Protein AF-A0A401G395-F1 (afdb_monomer_lite)

Radius of gyration: 25.1 Å; chains: 1; bounding box: 81×44×59 Å

Foldseek 3Di:
DDPVVVVVVVVVVVVVVVVCCVVVVCVVCCVVVCVVQQEQPLQVLLVVLVVCCVVVVDDPVRSVVSVVVSVVVSVVSVVVCVVCVVVVVVVVVVVLVVVLVVDDPVVNVVSVVVVVVVVLRRLDHPQPRQQHPPVDLVVVLVVLCVPLVADPVLSVQLSVLSVVLVVVLNVLNVVQSVDVNRDPVVSVVVNVVSVVVSLVSSPVRHPPVSSVVVVVVVVSSDD

Sequence (223 aa):
MSKAKIIAGILLIFCTGIFIGAVGGHIYFRHQFRQFMKGPHELLFPKFTKKLERELDLTPEQRKKVSRIADQLREELFAFKQKHGPDLEKIVERHLSLIKAELTPEQQKKMDEIQKNIRKKWLKPPKRFGPHRDFSPERITRRLKRRLKLTDEQFEAIRHPLKKLFERQHDLFEKHWEQEPPDHRAFRTERRRLEAETDAQLEHILTAEQMEQFREMRKRWRP

Organism: NCBI:txid45657

Structure (mmCIF, N/CA/C/O backbone):
data_AF-A0A401G395-F1
#
_entry.id   AF-A0A401G395-F1
#
loop_
_atom_site.group_PDB
_atom_site.id
_atom_site.type_symbol
_atom_site.label_atom_id
_atom_site.label_alt_id
_atom_site.label_comp_id
_atom_site.label_asym_id
_atom_site.label_entity_id
_atom_site.label_seq_id
_atom_site.pdbx_PDB_ins_code
_atom_site.Cartn_x
_atom_site.Cartn_y
_atom_site.Cartn_z
_atom_site.occupancy
_atom_site.B_iso_or_equiv
_atom_site.auth_seq_id
_atom_site.auth_comp_id
_atom_site.auth_asym_id
_atom_site.auth_atom_id
_atom_site.pdbx_PDB_model_num
ATOM 1 N N . MET A 1 1 ? -54.427 -31.066 23.904 1.00 62.81 1 MET A N 1
ATOM 2 C CA . MET A 1 1 ? -53.546 -29.913 24.219 1.00 62.81 1 MET A CA 1
ATOM 3 C C . MET A 1 1 ? -54.318 -28.621 23.992 1.00 62.81 1 MET A C 1
ATOM 5 O O . MET A 1 1 ? -55.068 -28.558 23.029 1.00 62.81 1 MET A O 1
ATOM 9 N N . SER A 1 2 ? -54.198 -27.619 24.868 1.00 75.75 2 SER A N 1
ATOM 10 C CA . SER A 1 2 ? -54.932 -26.357 24.700 1.00 75.75 2 SER A CA 1
ATOM 11 C C . SER A 1 2 ? -54.339 -25.527 23.557 1.00 75.75 2 SER A C 1
ATOM 13 O O . SER A 1 2 ? -53.120 -25.471 23.395 1.00 75.75 2 SER A O 1
ATOM 15 N N . LYS A 1 3 ? -55.199 -24.855 22.780 1.00 74.31 3 LYS A N 1
ATOM 16 C CA . LYS A 1 3 ? -54.803 -23.979 21.658 1.00 74.31 3 LYS A CA 1
ATOM 17 C C . LYS A 1 3 ? -53.748 -22.941 22.079 1.00 74.31 3 LYS A C 1
ATOM 19 O O . LYS A 1 3 ? -52.827 -22.660 21.322 1.00 74.31 3 LYS A O 1
ATOM 24 N N . ALA A 1 4 ? -53.810 -22.475 23.328 1.00 80.69 4 ALA A N 1
ATOM 25 C CA . ALA A 1 4 ? -52.827 -21.573 23.929 1.00 80.69 4 ALA A CA 1
ATOM 26 C C . ALA A 1 4 ? -51.399 -22.153 23.988 1.00 80.69 4 ALA A C 1
ATOM 28 O O . ALA A 1 4 ? -50.440 -21.435 23.731 1.00 80.69 4 ALA A O 1
ATOM 29 N N . LYS A 1 5 ? -51.241 -23.455 24.265 1.00 73.38 5 LYS A N 1
ATOM 30 C CA . LYS A 1 5 ? -49.920 -24.112 24.302 1.00 73.38 5 LYS A CA 1
ATOM 31 C C . LYS A 1 5 ? -49.307 -24.243 22.904 1.00 73.38 5 LYS A C 1
ATOM 33 O O . LYS A 1 5 ? -48.097 -24.120 22.757 1.00 73.38 5 LYS A O 1
ATOM 38 N N . ILE A 1 6 ? -50.144 -24.439 21.883 1.00 83.81 6 ILE A N 1
ATOM 39 C CA . ILE A 1 6 ? -49.708 -24.510 20.481 1.00 83.81 6 ILE A CA 1
ATOM 40 C C . ILE A 1 6 ? -49.272 -23.121 19.992 1.00 83.81 6 ILE A C 1
ATOM 42 O O . ILE A 1 6 ? -48.192 -22.984 19.427 1.00 83.81 6 ILE A O 1
ATOM 46 N N . ILE A 1 7 ? -50.061 -22.080 20.283 1.00 85.81 7 ILE A N 1
ATOM 47 C CA . ILE A 1 7 ? -49.729 -20.688 19.932 1.00 85.81 7 ILE A CA 1
ATOM 48 C C . ILE A 1 7 ? -48.433 -20.241 20.624 1.00 85.81 7 ILE A C 1
ATOM 50 O O . ILE A 1 7 ? -47.567 -19.651 19.979 1.00 85.81 7 ILE A O 1
ATOM 54 N N . ALA A 1 8 ? -48.257 -20.579 21.906 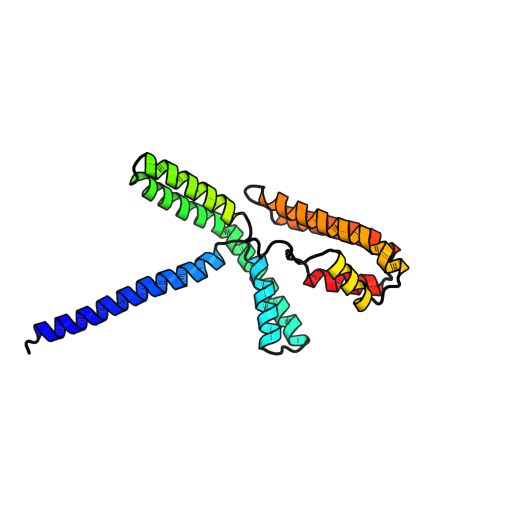1.00 82.88 8 ALA A N 1
ATOM 55 C CA . ALA A 1 8 ? -47.031 -20.278 22.642 1.00 82.88 8 ALA A CA 1
ATOM 56 C C . ALA A 1 8 ? -45.796 -20.969 22.033 1.00 82.88 8 ALA A C 1
ATOM 58 O O . ALA A 1 8 ? -44.746 -20.342 21.912 1.00 82.88 8 ALA A O 1
ATOM 59 N N . GLY A 1 9 ? -45.925 -22.227 21.595 1.00 79.12 9 GLY A N 1
ATOM 60 C CA . GLY A 1 9 ? -44.841 -22.950 20.922 1.00 79.12 9 GLY A CA 1
ATOM 61 C C . GLY A 1 9 ? -44.448 -22.334 19.575 1.00 79.12 9 GLY A C 1
ATOM 62 O O . GLY A 1 9 ? -43.262 -22.198 19.284 1.00 79.12 9 GLY A O 1
ATOM 63 N N . ILE A 1 10 ? -45.428 -21.898 18.779 1.00 81.12 10 ILE A N 1
ATOM 64 C CA . ILE A 1 10 ? -45.182 -21.249 17.480 1.00 81.12 10 ILE A CA 1
ATOM 65 C C . ILE A 1 10 ? -44.493 -19.891 17.668 1.00 81.12 10 ILE A C 1
ATOM 67 O O . ILE A 1 10 ? -43.504 -19.604 16.993 1.00 81.12 10 ILE A O 1
ATOM 71 N N . LEU A 1 11 ? -44.965 -19.076 18.618 1.00 78.25 11 LEU A N 1
ATOM 72 C CA . LEU A 1 11 ? -44.339 -17.789 18.942 1.00 78.25 11 LEU A CA 1
ATOM 73 C C . LEU A 1 11 ? -42.900 -17.962 19.436 1.00 78.25 11 LEU A C 1
ATOM 75 O O . LEU A 1 11 ? -42.026 -17.186 19.054 1.00 78.25 11 LEU A O 1
ATOM 79 N N . LEU A 1 12 ? -42.630 -19.003 20.228 1.00 81.81 12 LEU A N 1
ATOM 80 C CA . LEU A 1 12 ? -41.285 -19.307 20.710 1.00 81.81 12 LEU A CA 1
ATOM 81 C C . LEU A 1 12 ? -40.316 -19.589 19.549 1.00 81.81 12 LEU A C 1
ATOM 83 O O . LEU A 1 12 ? -39.222 -19.024 19.505 1.00 81.81 12 LEU A O 1
ATOM 87 N N . ILE A 1 13 ? -40.725 -20.413 18.578 1.00 79.69 13 ILE A N 1
ATOM 88 C CA . ILE A 1 13 ? -39.916 -20.732 17.389 1.00 79.69 13 ILE A CA 1
ATOM 89 C C . ILE A 1 13 ? -39.661 -19.470 16.551 1.00 79.69 13 ILE A C 1
ATOM 91 O O . ILE A 1 13 ? -38.532 -19.238 16.116 1.00 79.69 13 ILE A O 1
ATOM 95 N N . PHE A 1 14 ? -40.674 -18.617 16.381 1.00 75.62 14 PHE A N 1
ATOM 96 C CA . PHE A 1 14 ? -40.556 -17.378 15.611 1.00 75.62 14 PHE A CA 1
ATOM 97 C C . PHE A 1 14 ? -39.595 -16.374 16.270 1.00 75.62 14 PHE A C 1
ATOM 99 O O . PHE A 1 14 ? -38.690 -15.857 15.614 1.00 75.62 14 PHE A O 1
ATOM 106 N N . CYS A 1 15 ? -39.711 -16.167 17.586 1.00 71.62 15 CYS A N 1
ATOM 107 C CA . CYS A 1 15 ? -38.792 -15.320 18.351 1.00 71.62 15 CYS A CA 1
ATOM 108 C C . CYS A 1 15 ? -37.353 -15.850 18.311 1.00 71.62 15 CYS A C 1
ATOM 110 O O . CYS A 1 15 ? -36.412 -15.068 18.179 1.00 71.62 15 CYS A O 1
ATOM 112 N N . THR A 1 16 ? -37.173 -17.172 18.358 1.00 70.12 16 THR A N 1
ATOM 113 C CA . THR A 1 16 ? -35.847 -17.801 18.273 1.00 70.12 16 THR A CA 1
ATOM 114 C C . THR A 1 16 ? -35.234 -17.607 16.883 1.00 70.12 16 THR A C 1
ATOM 116 O O . THR A 1 16 ? -34.056 -17.272 16.769 1.00 70.12 16 THR A O 1
ATOM 119 N N . GLY A 1 17 ? -36.038 -17.723 15.822 1.00 50.69 17 GLY A N 1
ATOM 120 C CA . GLY A 1 17 ? -35.618 -17.433 14.449 1.00 50.69 17 GLY A CA 1
ATOM 121 C C . GLY A 1 17 ? -35.229 -15.967 14.233 1.00 50.69 17 GLY A C 1
ATOM 122 O O . GLY A 1 17 ? -34.194 -15.697 13.627 1.00 50.69 17 GLY A O 1
ATOM 123 N N . ILE A 1 18 ? -35.990 -15.016 14.790 1.00 69.25 18 ILE A N 1
ATOM 124 C CA . ILE A 1 18 ? -35.645 -13.583 14.767 1.00 69.25 18 ILE A CA 1
ATOM 125 C C . ILE A 1 18 ? -34.352 -13.325 15.541 1.00 69.25 18 ILE A C 1
ATOM 127 O O . ILE A 1 18 ? -33.510 -12.564 15.077 1.00 69.25 18 ILE A O 1
ATOM 131 N N . PHE A 1 19 ? -34.157 -13.971 16.692 1.00 62.25 19 PHE A N 1
ATOM 132 C CA . PHE A 1 19 ? -32.959 -13.788 17.510 1.00 62.25 19 PHE A CA 1
ATOM 133 C C . PHE A 1 19 ? -31.706 -14.332 16.809 1.00 62.25 19 PHE A C 1
ATOM 135 O O . PHE A 1 19 ? -30.692 -13.642 16.723 1.00 62.25 19 PHE A O 1
ATOM 142 N N . ILE A 1 20 ? -31.791 -15.529 16.220 1.00 63.22 20 ILE A N 1
ATOM 143 C CA . ILE A 1 20 ? -30.711 -16.124 15.420 1.00 63.22 20 ILE A CA 1
ATOM 144 C C . ILE A 1 20 ? -30.461 -15.298 14.150 1.00 63.22 20 ILE A C 1
ATOM 146 O O . ILE A 1 20 ? -29.307 -15.056 13.799 1.00 63.22 20 ILE A O 1
ATOM 150 N N . GLY A 1 21 ? -31.513 -14.805 13.492 1.00 46.12 21 GLY A N 1
ATOM 151 C CA . GLY A 1 21 ? -31.415 -13.930 12.324 1.00 46.12 21 GLY A CA 1
ATOM 152 C C . GLY A 1 21 ? -30.801 -12.563 12.642 1.00 46.12 21 GLY A C 1
ATOM 153 O O . GLY A 1 21 ? -29.960 -12.080 11.889 1.00 46.12 21 GLY A O 1
ATOM 154 N N . ALA A 1 22 ? -31.141 -11.962 13.783 1.00 56.47 22 ALA A N 1
ATOM 155 C CA . ALA A 1 22 ? -30.598 -10.683 14.234 1.00 56.47 22 ALA A CA 1
ATOM 156 C C . ALA A 1 22 ? -29.142 -10.814 14.695 1.00 56.47 22 ALA A C 1
ATOM 158 O O . ALA A 1 22 ? -28.314 -9.985 14.329 1.00 56.47 22 ALA A O 1
ATOM 159 N N . VAL A 1 23 ? -28.794 -11.868 15.440 1.00 55.53 23 VAL A N 1
ATOM 160 C CA . VAL A 1 23 ? -27.416 -12.121 15.894 1.00 55.53 23 VAL A CA 1
ATOM 161 C C . VAL A 1 23 ? -26.530 -12.567 14.729 1.00 55.53 23 VAL A C 1
ATOM 163 O O . VAL A 1 23 ? -25.441 -12.024 14.540 1.00 55.53 23 VAL A O 1
ATOM 166 N N . GLY A 1 24 ? -27.004 -13.501 13.902 1.00 42.31 24 GLY A N 1
ATOM 167 C CA . GLY A 1 24 ? -26.311 -13.963 12.699 1.00 42.31 24 GLY A CA 1
ATOM 168 C C . GLY A 1 24 ? -26.149 -12.847 11.670 1.00 42.31 24 GLY A C 1
ATOM 169 O O . GLY A 1 24 ? -25.047 -12.626 11.167 1.00 42.31 24 GLY A O 1
ATOM 170 N N . GLY A 1 25 ? -27.210 -12.068 11.443 1.00 45.25 25 GLY A N 1
ATOM 171 C CA . GLY A 1 25 ? -27.197 -10.858 10.630 1.00 45.25 25 GLY A CA 1
ATOM 172 C C . GLY A 1 25 ? -26.235 -9.813 11.183 1.00 45.25 25 GLY A C 1
ATOM 173 O O . GLY A 1 25 ? -25.407 -9.315 10.433 1.00 45.25 25 GLY A O 1
ATOM 174 N N . HIS A 1 26 ? -26.241 -9.544 12.492 1.00 45.09 26 HIS A N 1
ATOM 175 C CA . HIS A 1 26 ? -25.313 -8.609 13.131 1.00 45.09 26 HIS A CA 1
ATOM 176 C C . HIS A 1 26 ? -23.856 -9.067 13.010 1.00 45.09 26 HIS A C 1
ATOM 178 O O . HIS A 1 26 ? -22.988 -8.238 12.765 1.00 45.09 26 HIS A O 1
ATOM 184 N N . ILE A 1 27 ? -23.556 -10.364 13.125 1.00 53.59 27 ILE A N 1
ATOM 185 C CA . ILE A 1 27 ? -22.196 -10.901 12.953 1.00 53.59 27 ILE A CA 1
ATOM 186 C C . ILE A 1 27 ? -21.761 -10.840 11.483 1.00 53.59 27 ILE A C 1
ATOM 188 O O . ILE A 1 27 ? -20.643 -10.398 11.203 1.00 53.59 27 ILE A O 1
ATOM 192 N N . TYR A 1 28 ? -22.638 -11.215 10.548 1.00 47.59 28 TYR A N 1
ATOM 193 C CA . TYR A 1 28 ? -22.380 -11.180 9.108 1.00 47.59 28 TYR A CA 1
ATOM 194 C C . TYR A 1 28 ? -22.201 -9.744 8.602 1.00 47.59 28 TYR A C 1
ATOM 196 O O . TYR A 1 28 ? -21.173 -9.424 8.001 1.00 47.59 28 TYR A O 1
ATOM 204 N N . PHE A 1 29 ? -23.119 -8.836 8.953 1.00 45.97 29 PHE A N 1
ATOM 205 C CA . PHE A 1 29 ? -22.986 -7.409 8.667 1.00 45.97 29 PHE A CA 1
ATOM 206 C C . PHE A 1 29 ? -21.763 -6.829 9.358 1.00 45.97 29 PHE A C 1
ATOM 208 O O . PHE A 1 29 ? -20.997 -6.130 8.721 1.00 45.97 29 PHE A O 1
ATOM 215 N N . ARG A 1 30 ? -21.484 -7.146 10.624 1.00 47.75 30 ARG A N 1
ATOM 216 C CA . ARG A 1 30 ? -20.273 -6.658 11.299 1.00 47.75 30 ARG A CA 1
ATOM 217 C C . ARG A 1 30 ? -19.009 -7.180 10.632 1.00 47.75 30 ARG A C 1
ATOM 219 O O . ARG A 1 30 ? -18.012 -6.473 10.673 1.00 47.75 30 ARG A O 1
ATOM 226 N N . HIS A 1 31 ? -19.008 -8.356 10.009 1.00 41.88 31 HIS A N 1
ATOM 227 C CA . HIS A 1 31 ? -17.856 -8.856 9.259 1.00 41.88 31 HIS A CA 1
ATOM 228 C C . HIS A 1 31 ? -17.707 -8.151 7.901 1.00 41.88 31 HIS A C 1
ATOM 230 O O . HIS A 1 31 ? -16.625 -7.642 7.604 1.00 41.88 31 HIS A O 1
ATOM 236 N N . GLN A 1 32 ? -18.793 -8.037 7.133 1.00 42.69 32 GLN A N 1
ATOM 237 C CA . GLN A 1 32 ? -18.833 -7.386 5.818 1.00 42.69 32 GLN A CA 1
ATOM 238 C C . GLN A 1 32 ? -18.581 -5.873 5.928 1.00 42.69 32 GLN A C 1
ATOM 240 O O . GLN A 1 32 ? -17.717 -5.315 5.258 1.00 42.69 32 GLN A O 1
ATOM 245 N N . PHE A 1 33 ? -19.266 -5.222 6.863 1.00 42.69 33 PHE A N 1
ATOM 246 C CA . PHE A 1 33 ? -19.151 -3.805 7.180 1.00 42.69 33 PHE A CA 1
ATOM 247 C C . PHE A 1 33 ? -17.801 -3.494 7.817 1.00 42.69 33 PHE A C 1
ATOM 249 O O . PHE A 1 33 ? -17.184 -2.515 7.436 1.00 42.69 33 PHE A O 1
ATOM 256 N N . ARG A 1 34 ? -17.240 -4.346 8.694 1.00 45.09 34 ARG A N 1
ATOM 257 C CA . ARG A 1 34 ? -15.841 -4.158 9.132 1.00 45.09 34 ARG A CA 1
ATOM 258 C C . ARG A 1 34 ? -14.868 -4.256 7.967 1.00 45.09 34 ARG A C 1
ATOM 260 O O . ARG A 1 34 ? -13.868 -3.567 8.022 1.00 45.09 34 ARG A O 1
ATOM 267 N N . GLN A 1 35 ? -15.091 -5.088 6.955 1.00 44.88 35 GLN A N 1
ATOM 268 C CA . GLN A 1 35 ? -14.200 -5.121 5.788 1.00 44.88 35 GLN A CA 1
ATOM 269 C C . GLN A 1 35 ? -14.380 -3.894 4.885 1.00 44.88 35 GLN A C 1
ATOM 271 O O . GLN A 1 35 ? -13.385 -3.351 4.419 1.00 44.88 35 GLN A O 1
ATOM 276 N N . PHE A 1 36 ? -15.613 -3.410 4.732 1.00 43.34 36 PHE A N 1
ATOM 277 C CA . PHE A 1 36 ? -15.938 -2.168 4.024 1.00 43.34 36 PHE A CA 1
ATOM 278 C C . PHE A 1 36 ? -15.376 -0.917 4.727 1.00 43.34 36 PHE A C 1
ATOM 280 O O . PHE A 1 36 ? -14.958 0.038 4.082 1.00 43.34 36 PHE A O 1
ATOM 287 N N . MET A 1 37 ? -15.319 -0.951 6.059 1.00 45.81 37 MET A N 1
ATOM 288 C CA . MET A 1 37 ? -14.940 0.169 6.920 1.00 45.81 37 MET A CA 1
ATOM 289 C C . MET A 1 37 ? -13.459 0.174 7.356 1.00 45.81 37 MET A C 1
ATOM 291 O O . MET A 1 37 ? -12.934 1.214 7.729 1.00 45.81 37 MET A O 1
ATOM 295 N N . LYS A 1 38 ? -12.740 -0.960 7.342 1.00 45.50 38 LYS A N 1
ATOM 296 C CA . LYS A 1 38 ? -11.385 -1.080 7.942 1.00 45.50 38 LYS A CA 1
ATOM 297 C C . LYS A 1 38 ? -10.211 -0.590 7.088 1.00 45.50 38 LYS A C 1
ATOM 299 O O . LYS A 1 38 ? -9.079 -0.963 7.379 1.00 45.50 38 LYS A O 1
ATOM 304 N N . GLY A 1 39 ? -10.413 0.211 6.054 1.00 48.75 39 GLY A N 1
ATOM 305 C CA . GLY A 1 39 ? -9.289 0.779 5.310 1.00 48.75 39 GLY A CA 1
ATOM 306 C C . GLY A 1 39 ? -9.593 0.985 3.838 1.00 48.75 39 GLY A C 1
ATOM 307 O O . GLY A 1 39 ? -10.713 0.739 3.397 1.00 48.75 39 GLY A O 1
ATOM 308 N N . PRO A 1 40 ? -8.615 1.483 3.068 1.00 51.44 40 PRO A N 1
ATOM 309 C CA . PRO A 1 40 ? -8.848 1.955 1.716 1.00 51.44 40 PRO A CA 1
ATOM 310 C C . PRO A 1 40 ? -9.278 0.765 0.855 1.00 51.44 40 PRO A C 1
ATOM 312 O O . PRO A 1 40 ? -8.515 -0.162 0.587 1.00 51.44 40 PRO A O 1
ATOM 315 N N . HIS A 1 41 ? -10.539 0.808 0.442 1.00 52.41 41 HIS A N 1
ATOM 316 C CA . HIS A 1 41 ? -11.167 -0.095 -0.515 1.00 52.41 41 HIS A CA 1
ATOM 317 C C . HIS A 1 41 ? -10.288 -0.304 -1.763 1.00 52.41 41 HIS A C 1
ATOM 319 O O . HIS A 1 41 ? -10.283 -1.396 -2.325 1.00 52.41 41 HIS A O 1
ATOM 325 N N . GLU A 1 42 ? -9.460 0.691 -2.113 1.00 48.72 42 GLU A N 1
ATOM 326 C CA . GLU A 1 42 ? -8.408 0.630 -3.135 1.00 48.72 42 GLU A CA 1
ATOM 327 C C . GLU A 1 42 ? -7.547 -0.647 -3.057 1.00 48.72 42 GLU A C 1
ATOM 329 O O . GLU A 1 42 ? -7.212 -1.204 -4.099 1.00 48.72 42 GLU A O 1
ATOM 334 N N . LEU A 1 43 ? -7.278 -1.173 -1.855 1.00 51.97 43 LEU A N 1
ATOM 335 C CA . LEU A 1 43 ? -6.339 -2.280 -1.630 1.00 51.97 43 LEU A CA 1
ATOM 336 C C . LEU A 1 43 ? -7.000 -3.680 -1.622 1.00 51.97 43 LEU A C 1
ATOM 338 O O . LEU A 1 43 ? -6.311 -4.705 -1.675 1.00 51.97 43 LEU A O 1
ATOM 342 N N . LEU A 1 44 ? -8.336 -3.760 -1.542 1.00 55.56 44 LEU A N 1
ATOM 343 C CA . LEU A 1 44 ? -9.095 -5.024 -1.516 1.00 55.56 44 LEU A CA 1
ATOM 344 C C . LEU A 1 44 ? -9.407 -5.548 -2.924 1.00 55.56 44 LEU A C 1
ATOM 346 O O . LEU A 1 44 ? -9.296 -6.753 -3.177 1.00 55.56 44 LEU A O 1
ATOM 350 N N . PHE A 1 45 ? -9.739 -4.649 -3.853 1.00 60.97 45 PHE A N 1
ATOM 351 C CA . PHE A 1 45 ? -10.127 -5.009 -5.219 1.00 60.97 45 PHE A CA 1
ATOM 352 C C . PHE A 1 45 ? -9.069 -5.793 -5.999 1.00 60.97 45 PHE A C 1
ATOM 354 O O . PHE A 1 45 ? -9.448 -6.797 -6.598 1.00 60.97 45 PHE A O 1
ATOM 361 N N . PRO A 1 46 ? -7.763 -5.455 -5.951 1.00 60.28 46 PRO A N 1
ATOM 362 C CA . PRO A 1 46 ? -6.743 -6.183 -6.711 1.00 60.28 46 PRO A CA 1
ATOM 363 C C . PRO A 1 46 ? -6.620 -7.662 -6.320 1.00 60.28 46 PRO A C 1
ATOM 365 O O . PRO A 1 46 ? -6.244 -8.505 -7.137 1.00 60.28 46 PRO A O 1
ATOM 368 N N . LYS A 1 47 ? -6.918 -8.003 -5.058 1.00 62.69 47 LYS A N 1
ATOM 369 C CA . LYS A 1 47 ? -6.919 -9.397 -4.587 1.00 62.69 47 LYS A CA 1
ATOM 370 C C . LYS A 1 47 ? -8.164 -10.138 -5.060 1.00 62.69 47 LYS A C 1
ATOM 372 O O . LYS A 1 47 ? -8.062 -11.302 -5.435 1.00 62.69 47 LYS A O 1
ATOM 377 N N . PHE A 1 48 ? -9.311 -9.463 -5.060 1.00 64.81 48 PHE A N 1
ATOM 378 C CA . PHE A 1 48 ? -10.564 -10.024 -5.549 1.00 64.81 48 PHE A CA 1
ATOM 379 C C . PHE A 1 48 ? -10.507 -10.303 -7.056 1.00 64.81 48 PHE A C 1
ATOM 381 O O . PHE A 1 48 ? -10.780 -11.428 -7.462 1.00 64.81 48 PHE A O 1
ATOM 388 N N . THR A 1 49 ? -10.041 -9.358 -7.878 1.00 64.50 49 THR A N 1
ATOM 389 C CA . THR A 1 49 ? -9.873 -9.596 -9.322 1.00 64.50 49 THR A CA 1
ATOM 390 C C . THR A 1 49 ? -8.872 -10.700 -9.620 1.00 64.50 49 THR A C 1
ATOM 392 O O . THR A 1 49 ? -9.190 -11.585 -10.402 1.00 64.50 49 THR A O 1
ATOM 395 N N . LYS A 1 50 ? -7.711 -10.748 -8.949 1.00 66.69 50 LYS A N 1
ATOM 396 C CA . LYS A 1 50 ? -6.770 -11.878 -9.110 1.00 66.69 50 LYS A CA 1
ATOM 397 C C . LYS A 1 50 ? -7.382 -13.227 -8.735 1.00 66.69 50 LYS A C 1
ATOM 399 O O . LYS A 1 50 ? -7.026 -14.240 -9.333 1.00 66.69 50 LYS A O 1
ATOM 404 N N . LYS A 1 51 ? -8.268 -13.253 -7.736 1.00 69.31 51 LYS A N 1
ATOM 405 C CA . LYS A 1 51 ? -9.000 -14.463 -7.357 1.00 69.31 51 LYS A CA 1
ATOM 406 C C . LYS A 1 51 ? -9.971 -14.874 -8.467 1.00 69.31 51 LYS A C 1
ATOM 408 O O . LYS A 1 51 ? -9.930 -16.030 -8.867 1.00 69.31 51 LYS A O 1
ATOM 413 N N . LEU A 1 52 ? -10.746 -13.931 -9.011 1.00 68.81 52 LEU A N 1
ATOM 414 C CA . LEU A 1 52 ? -11.635 -14.171 -10.155 1.00 68.81 52 LEU A CA 1
ATOM 415 C C . LEU A 1 52 ? -10.870 -14.675 -11.382 1.00 68.81 52 LEU A C 1
ATOM 417 O O . LEU A 1 52 ? -11.279 -15.648 -11.996 1.00 68.81 52 LEU A O 1
ATOM 421 N N . GLU A 1 53 ? -9.727 -14.068 -11.707 1.00 66.12 53 GLU A N 1
ATOM 422 C CA . GLU A 1 53 ? -8.895 -14.510 -12.831 1.00 66.12 53 GLU A CA 1
ATOM 423 C C . GLU A 1 53 ? -8.432 -15.962 -12.705 1.00 66.12 53 GLU A C 1
ATOM 425 O O . GLU A 1 53 ? -8.298 -16.643 -13.718 1.00 66.12 53 GLU A O 1
ATOM 430 N N . ARG A 1 54 ? -8.133 -16.403 -11.478 1.00 72.50 54 ARG A N 1
ATOM 431 C CA . ARG A 1 54 ? -7.630 -17.749 -11.194 1.00 72.50 54 ARG A CA 1
ATOM 432 C C . ARG A 1 54 ? -8.750 -18.777 -11.086 1.00 72.50 54 ARG A C 1
ATOM 434 O O . ARG A 1 54 ? -8.541 -19.911 -11.470 1.00 72.50 54 ARG A O 1
ATOM 441 N N . GLU A 1 55 ? -9.882 -18.413 -10.494 1.00 70.31 55 GLU A N 1
ATOM 442 C CA . GLU A 1 55 ? -10.981 -19.354 -10.236 1.00 70.31 55 GLU A CA 1
ATOM 443 C C . GLU A 1 55 ? -11.949 -19.477 -11.414 1.00 70.31 55 GLU A C 1
ATOM 445 O O . GLU A 1 55 ? -12.687 -20.451 -11.482 1.00 70.31 55 GLU A O 1
ATOM 450 N N . LEU A 1 56 ? -11.938 -18.514 -12.341 1.00 73.81 56 LEU A N 1
ATOM 451 C CA . LEU A 1 56 ? -12.772 -18.525 -13.546 1.00 73.81 56 LEU A CA 1
ATOM 452 C C . LEU A 1 56 ? -11.968 -18.781 -14.829 1.00 73.81 56 LEU A C 1
ATOM 454 O O . LEU A 1 56 ? -12.517 -18.625 -15.914 1.00 73.81 56 LEU A O 1
ATOM 458 N N . ASP A 1 57 ? -10.671 -19.091 -14.706 1.00 78.25 57 ASP A N 1
ATOM 459 C CA . ASP A 1 57 ? -9.754 -19.353 -15.825 1.00 78.25 57 ASP A CA 1
ATOM 460 C C . ASP A 1 57 ? -9.883 -18.345 -16.980 1.00 78.25 57 ASP A C 1
ATOM 462 O O . ASP A 1 57 ? -9.969 -18.688 -18.160 1.00 78.25 57 ASP A O 1
ATOM 466 N N . LEU A 1 58 ? -9.893 -17.053 -16.632 1.00 72.31 58 LEU A N 1
ATOM 467 C CA . LEU A 1 58 ? -10.180 -15.989 -17.593 1.00 72.31 58 LEU A CA 1
ATOM 468 C C . LEU A 1 58 ? -9.133 -15.932 -18.714 1.00 72.31 58 LEU A C 1
ATOM 470 O O . LEU A 1 58 ? -7.918 -15.883 -18.456 1.00 72.31 58 LEU A O 1
ATOM 474 N N . THR A 1 59 ? -9.612 -15.820 -19.956 1.00 78.56 59 THR A N 1
ATOM 475 C CA . THR A 1 59 ? -8.765 -15.600 -21.136 1.00 78.56 59 THR A CA 1
ATOM 476 C C . THR A 1 59 ? -8.053 -14.241 -21.059 1.00 78.56 59 THR A C 1
ATOM 478 O O . THR A 1 59 ? -8.509 -13.334 -20.351 1.00 78.56 59 THR A O 1
ATOM 481 N N . PRO A 1 60 ? -6.941 -14.030 -21.790 1.00 77.81 60 PRO A N 1
ATOM 482 C CA . PRO A 1 60 ? -6.212 -12.758 -21.761 1.00 77.81 60 PRO A CA 1
ATOM 483 C C . PRO A 1 60 ? -7.084 -11.531 -22.075 1.00 77.81 60 PRO A C 1
ATOM 485 O O . PRO A 1 60 ? -6.913 -10.473 -21.465 1.00 77.81 60 PRO A O 1
ATOM 488 N N . GLU A 1 61 ? -8.048 -11.670 -22.985 1.00 73.31 61 GLU A N 1
ATOM 489 C CA . GLU A 1 61 ? -8.991 -10.601 -23.320 1.00 73.31 61 GLU A CA 1
ATOM 490 C C . GLU A 1 61 ? -10.002 -10.336 -22.200 1.00 73.31 61 GLU A C 1
ATOM 492 O O . GLU A 1 61 ? -10.271 -9.179 -21.866 1.00 73.31 61 GLU A O 1
ATOM 497 N N . GLN A 1 62 ? -10.525 -11.393 -21.572 1.00 62.34 62 GLN A N 1
ATOM 498 C CA . GLN A 1 62 ? -11.432 -11.271 -20.430 1.00 62.34 62 GLN A CA 1
ATOM 499 C C . GLN A 1 62 ? -10.740 -10.606 -19.240 1.00 62.34 62 GLN A C 1
ATOM 501 O O . GLN A 1 62 ? -11.327 -9.731 -18.608 1.00 62.34 62 GLN A O 1
ATOM 506 N N . ARG A 1 63 ? -9.467 -10.929 -18.981 1.00 71.19 63 ARG A N 1
ATOM 507 C CA . ARG A 1 63 ? -8.672 -10.276 -17.926 1.00 71.19 63 ARG A CA 1
ATOM 508 C C . ARG A 1 63 ? -8.561 -8.772 -18.132 1.00 71.19 63 ARG A C 1
ATOM 510 O O . ARG A 1 63 ? -8.770 -8.014 -17.189 1.00 71.19 63 ARG A O 1
ATOM 517 N N . LYS A 1 64 ? -8.289 -8.322 -19.364 1.00 71.75 64 LYS A N 1
ATOM 518 C CA . LYS A 1 64 ? -8.234 -6.884 -19.683 1.00 71.75 64 LYS A CA 1
ATOM 519 C C . LYS A 1 64 ? -9.570 -6.194 -19.388 1.00 71.75 64 LYS A C 1
ATOM 521 O O . LYS A 1 64 ? -9.580 -5.128 -18.775 1.00 71.75 64 LYS A O 1
ATOM 526 N N . LYS A 1 65 ? -10.691 -6.814 -19.773 1.00 70.56 65 LYS A N 1
ATOM 527 C CA . LYS A 1 65 ? -12.040 -6.277 -19.519 1.00 70.56 65 LYS A CA 1
ATOM 528 C C . LYS A 1 65 ? -12.369 -6.234 -18.023 1.00 70.56 65 LYS A C 1
ATOM 530 O O . LYS A 1 65 ? -12.787 -5.193 -17.527 1.00 70.56 65 LYS A O 1
ATOM 535 N N . VAL A 1 66 ? -12.115 -7.321 -17.293 1.00 68.31 66 VAL A N 1
ATOM 536 C CA . VAL A 1 66 ? -12.349 -7.410 -15.841 1.00 68.31 66 VAL A CA 1
ATOM 537 C C . VAL A 1 66 ? -11.482 -6.417 -15.068 1.00 68.31 66 VAL A C 1
ATOM 539 O O . VAL A 1 66 ? -11.979 -5.770 -14.149 1.00 68.31 66 VAL A O 1
ATOM 542 N N . SER A 1 67 ? -10.218 -6.230 -15.463 1.00 67.50 67 SER A N 1
ATOM 543 C CA . SER A 1 67 ? -9.348 -5.212 -14.862 1.00 67.50 67 SER A CA 1
ATOM 544 C C . SER A 1 67 ? -9.932 -3.812 -15.030 1.00 67.50 67 SER A C 1
ATOM 546 O O . SER A 1 67 ? -10.003 -3.072 -14.055 1.00 67.50 67 SER A O 1
ATOM 548 N N . ARG A 1 68 ? -10.406 -3.467 -16.235 1.00 69.75 68 ARG A N 1
ATOM 549 C CA . ARG A 1 68 ? -11.009 -2.155 -16.506 1.00 69.75 68 ARG A CA 1
ATOM 550 C C . ARG A 1 68 ? -12.263 -1.913 -15.662 1.00 69.75 68 ARG A C 1
ATOM 552 O O . ARG A 1 68 ? -12.392 -0.841 -15.083 1.00 69.75 68 ARG A O 1
ATOM 559 N N . ILE A 1 69 ? -13.149 -2.905 -15.553 1.00 71.06 69 ILE A N 1
ATOM 560 C CA . ILE A 1 69 ? -14.361 -2.812 -14.719 1.00 71.06 69 ILE A CA 1
ATOM 561 C C . ILE A 1 69 ? -13.982 -2.620 -13.243 1.00 71.06 69 ILE A C 1
ATOM 563 O O . ILE A 1 69 ? -14.560 -1.791 -12.545 1.00 71.06 69 ILE A O 1
ATOM 567 N N . ALA A 1 70 ? -12.977 -3.352 -12.762 1.00 64.88 70 ALA A N 1
ATOM 568 C CA . ALA A 1 70 ? -12.508 -3.220 -11.387 1.00 64.88 70 ALA A CA 1
ATOM 569 C C . ALA A 1 70 ? -11.819 -1.875 -11.108 1.00 64.88 70 ALA A C 1
ATOM 571 O O . ALA A 1 70 ? -11.898 -1.376 -9.986 1.00 64.88 70 ALA A O 1
ATOM 572 N N . ASP A 1 71 ? -11.143 -1.293 -12.101 1.00 65.12 71 ASP A N 1
ATOM 573 C CA . ASP A 1 71 ? -10.573 0.051 -12.002 1.00 65.12 71 ASP A CA 1
ATOM 574 C C . ASP A 1 71 ? -11.677 1.112 -11.899 1.00 65.12 71 ASP A C 1
ATOM 576 O O . ASP A 1 71 ? -11.616 1.949 -11.002 1.00 65.12 71 ASP A O 1
ATOM 580 N N . GLN A 1 72 ? -12.726 1.017 -12.724 1.00 67.94 72 GLN A N 1
ATOM 581 C CA . GLN A 1 72 ? -13.892 1.912 -12.654 1.00 67.94 72 GLN A CA 1
ATOM 582 C C . GLN A 1 72 ? -14.601 1.823 -11.297 1.00 67.94 72 GLN A C 1
ATOM 584 O O . GLN A 1 72 ? -14.828 2.840 -10.648 1.00 67.94 72 GLN A O 1
ATOM 589 N N . LEU A 1 73 ? -14.854 0.606 -10.808 1.00 65.56 73 LEU A N 1
ATOM 590 C CA . LEU A 1 73 ? -15.435 0.392 -9.481 1.00 65.56 73 LEU A CA 1
ATOM 591 C C . LEU A 1 73 ? -14.585 1.032 -8.371 1.00 65.56 73 LEU A C 1
ATOM 593 O O . LEU A 1 73 ? -15.116 1.588 -7.409 1.00 65.56 73 LEU A O 1
ATOM 597 N N . ARG A 1 74 ? -13.254 0.965 -8.492 1.00 61.22 74 ARG A N 1
ATOM 598 C CA . ARG A 1 74 ? -12.341 1.588 -7.526 1.00 61.22 74 ARG A CA 1
ATOM 599 C C . ARG A 1 74 ? -12.487 3.108 -7.522 1.00 61.22 74 ARG A C 1
ATOM 601 O O . ARG A 1 74 ? -12.505 3.699 -6.446 1.00 61.22 74 ARG A O 1
ATOM 608 N N . GLU A 1 75 ? -12.591 3.723 -8.696 1.00 65.19 75 GLU A N 1
ATOM 609 C CA . GLU A 1 75 ? -12.787 5.169 -8.839 1.00 65.19 75 GLU A CA 1
ATOM 610 C C . GLU A 1 75 ? -14.136 5.620 -8.268 1.00 65.19 75 GLU A C 1
ATOM 612 O O . GLU A 1 75 ? -14.186 6.586 -7.504 1.00 65.19 75 GLU A O 1
ATOM 617 N N . GLU A 1 76 ? -15.211 4.885 -8.552 1.00 69.00 76 GLU A N 1
ATOM 618 C CA . GLU A 1 76 ? -16.548 5.179 -8.027 1.00 69.00 76 GLU A CA 1
ATOM 619 C C . GLU A 1 76 ? -16.606 5.063 -6.501 1.00 69.00 76 GLU A C 1
ATOM 621 O O . GLU A 1 76 ? -17.145 5.942 -5.829 1.00 69.00 76 GLU A O 1
ATOM 626 N N . LEU A 1 77 ? -15.995 4.027 -5.923 1.00 61.69 77 LEU A N 1
ATOM 627 C CA . LEU A 1 77 ? -15.929 3.869 -4.468 1.00 61.69 77 LEU A CA 1
ATOM 628 C C . LEU A 1 77 ? -15.052 4.929 -3.801 1.00 61.69 77 LEU A C 1
ATOM 630 O O . LEU A 1 77 ? -15.367 5.373 -2.693 1.00 61.69 77 LEU A O 1
ATOM 634 N N . PHE A 1 78 ? -13.986 5.368 -4.473 1.00 61.53 78 PHE A N 1
ATOM 635 C CA . PHE A 1 78 ? -13.168 6.480 -4.004 1.00 61.53 78 PHE A CA 1
ATOM 636 C C . PHE A 1 78 ? -13.983 7.776 -3.971 1.00 61.53 78 PHE A C 1
ATOM 638 O O . PHE A 1 78 ? -14.001 8.460 -2.945 1.00 61.53 78 PHE A O 1
ATOM 645 N N . ALA A 1 79 ? -14.711 8.076 -5.049 1.00 63.00 79 ALA A N 1
ATOM 646 C CA . ALA A 1 79 ? -15.590 9.238 -5.129 1.00 63.00 79 ALA A CA 1
ATOM 647 C C . ALA A 1 79 ? -16.720 9.173 -4.088 1.00 63.00 79 ALA A C 1
ATOM 649 O O . ALA A 1 79 ? -16.967 10.150 -3.380 1.00 63.00 79 ALA A O 1
ATOM 650 N N . PHE A 1 80 ? -17.352 8.007 -3.924 1.00 71.81 80 PHE A N 1
ATOM 651 C CA . PHE A 1 80 ? -18.378 7.776 -2.909 1.00 71.81 80 PHE A CA 1
ATOM 652 C C . PHE A 1 80 ? -17.836 8.027 -1.499 1.00 71.81 80 PHE A C 1
ATOM 654 O O . PHE A 1 80 ? -18.449 8.761 -0.726 1.00 71.81 80 PHE A O 1
ATOM 661 N N . LYS A 1 81 ? -16.661 7.475 -1.163 1.00 63.97 81 LYS A N 1
ATOM 662 C CA . LYS A 1 81 ? -16.017 7.702 0.138 1.00 63.97 81 LYS A CA 1
ATOM 663 C C . LYS A 1 81 ? -15.679 9.177 0.342 1.00 63.97 81 LYS A C 1
ATOM 665 O O . LYS A 1 81 ? -15.885 9.687 1.436 1.00 63.97 81 LYS A O 1
ATOM 670 N N . GLN A 1 82 ? -15.160 9.862 -0.674 1.00 61.38 82 GLN A N 1
ATOM 671 C CA . GLN A 1 82 ? -14.818 11.280 -0.566 1.00 61.38 82 GLN A CA 1
ATOM 672 C C . GLN A 1 82 ? -16.063 12.142 -0.319 1.00 61.38 82 GLN A C 1
ATOM 674 O O . GLN A 1 82 ? -16.016 13.061 0.494 1.00 61.38 82 GLN A O 1
ATOM 679 N N . LYS A 1 83 ? -17.181 11.809 -0.973 1.00 73.19 83 LYS A N 1
ATOM 680 C CA . LYS A 1 83 ? -18.447 12.534 -0.843 1.00 73.19 83 LYS A CA 1
ATOM 681 C C . LYS A 1 83 ? -19.173 12.242 0.472 1.00 73.19 83 LYS A C 1
ATOM 683 O O . LYS A 1 83 ? -19.620 13.170 1.129 1.00 73.19 83 LYS A O 1
ATOM 688 N N . HIS A 1 84 ? -19.286 10.971 0.854 1.00 72.44 84 HIS A N 1
ATOM 689 C CA . HIS A 1 84 ? -20.134 10.524 1.968 1.00 72.44 84 HIS A CA 1
ATOM 690 C C . HIS A 1 84 ? -19.364 10.168 3.244 1.00 72.44 84 HIS A C 1
ATOM 692 O O . HIS A 1 84 ? -19.967 9.978 4.299 1.00 72.44 84 HIS A O 1
ATOM 698 N N . GLY A 1 85 ? -18.035 10.072 3.175 1.00 65.00 85 GLY A N 1
ATOM 699 C CA . GLY A 1 85 ? -17.173 9.814 4.328 1.00 65.00 85 GLY A CA 1
ATOM 700 C C . GLY A 1 85 ? -17.369 10.819 5.468 1.00 65.00 85 GLY A C 1
ATOM 701 O O . GLY A 1 85 ? -17.567 10.372 6.598 1.00 65.00 85 GLY A O 1
ATOM 702 N N . PRO A 1 86 ? -17.394 12.141 5.201 1.00 70.56 86 PRO A N 1
ATOM 703 C CA . PRO A 1 86 ? -17.643 13.144 6.237 1.00 70.56 86 PRO A CA 1
ATOM 704 C C . PRO A 1 86 ? -19.020 13.003 6.900 1.00 70.56 86 PRO A C 1
ATOM 706 O O . PRO A 1 86 ? -19.143 13.154 8.113 1.00 70.56 86 PRO A O 1
ATOM 709 N N . ASP A 1 87 ? -20.059 12.680 6.127 1.00 71.12 87 ASP A N 1
ATOM 710 C CA . ASP A 1 87 ? -21.413 12.492 6.664 1.00 71.12 87 ASP A CA 1
ATOM 711 C C . ASP A 1 87 ? -21.484 11.262 7.573 1.00 71.12 87 ASP A C 1
ATOM 713 O O . ASP A 1 87 ? -22.073 11.303 8.654 1.00 71.12 87 ASP A O 1
ATOM 717 N N . LEU A 1 88 ? -20.829 10.175 7.164 1.00 66.38 88 LEU A N 1
ATOM 718 C CA . LEU A 1 88 ? -20.715 8.961 7.961 1.00 66.38 88 LEU A CA 1
ATOM 719 C C . LEU A 1 88 ? -19.950 9.209 9.267 1.00 66.38 88 LEU A C 1
ATOM 721 O O . LEU A 1 88 ? -20.369 8.712 10.313 1.00 66.38 88 LEU A O 1
ATOM 725 N N . GLU A 1 89 ? -18.873 10.000 9.228 1.00 65.25 89 GLU A N 1
ATOM 726 C CA . GLU A 1 89 ? -18.127 10.387 10.429 1.00 65.25 89 GLU A CA 1
ATOM 727 C C . GLU A 1 89 ? -19.004 11.189 11.395 1.00 65.25 89 GLU A C 1
ATOM 729 O O . GLU A 1 89 ? -19.086 10.827 12.568 1.00 65.25 89 GLU A O 1
ATOM 734 N N . LYS A 1 90 ? -19.756 12.181 10.901 1.00 73.19 90 LYS A N 1
ATOM 735 C CA . LYS A 1 90 ? -20.701 12.959 11.722 1.00 73.19 90 LYS A CA 1
ATOM 736 C C . LYS A 1 90 ? -21.772 12.083 12.369 1.00 73.19 90 LYS A C 1
ATOM 738 O O . LYS A 1 90 ? -22.103 12.270 13.539 1.00 73.19 90 LYS A O 1
ATOM 743 N N . ILE A 1 91 ? -22.327 11.121 11.627 1.00 71.81 91 ILE A N 1
ATOM 744 C CA . ILE A 1 91 ? -23.324 10.185 12.164 1.00 71.81 91 ILE A CA 1
ATOM 745 C C . ILE A 1 91 ? -22.710 9.363 13.297 1.00 71.81 91 ILE A C 1
ATOM 747 O O . ILE A 1 91 ? -23.324 9.235 14.357 1.00 71.81 91 ILE A O 1
ATOM 751 N N . VAL A 1 92 ? -21.515 8.809 13.092 1.00 68.62 92 VAL A N 1
ATOM 752 C CA . VAL A 1 92 ? -20.826 7.999 14.104 1.00 68.62 92 VAL A CA 1
ATOM 753 C C . VAL A 1 92 ? -20.486 8.840 15.334 1.00 68.62 92 VAL A C 1
ATOM 755 O O . VAL A 1 92 ? -20.796 8.421 16.446 1.00 68.62 92 VAL A O 1
ATOM 758 N N . GLU A 1 93 ? -19.919 10.030 15.148 1.00 73.69 93 GLU A N 1
ATOM 759 C CA . GLU A 1 93 ? -19.556 10.948 16.230 1.00 73.69 93 GLU A CA 1
ATOM 760 C C . GLU A 1 93 ? -20.775 11.346 17.065 1.00 73.69 93 GLU A C 1
ATOM 762 O O . GLU A 1 93 ? -20.750 11.222 18.288 1.00 73.69 93 GLU A O 1
ATOM 767 N N . ARG A 1 94 ? -21.890 11.703 16.415 1.00 79.06 94 ARG A N 1
ATOM 768 C CA . ARG A 1 94 ? -23.145 12.027 17.105 1.00 79.06 94 ARG A CA 1
ATOM 769 C C . ARG A 1 94 ? -23.606 10.896 18.022 1.00 79.06 94 ARG A C 1
ATOM 771 O O . ARG A 1 94 ? -23.917 11.139 19.184 1.00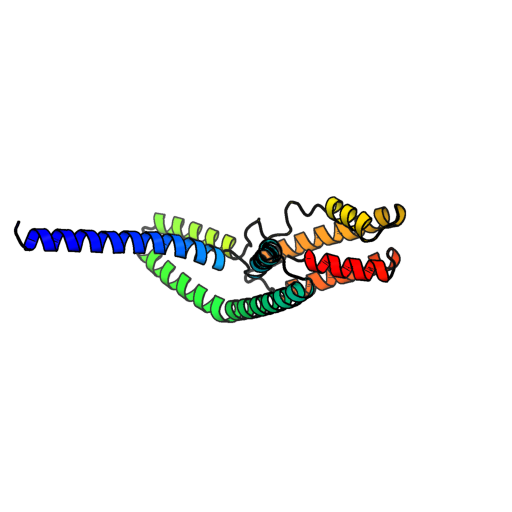 79.06 94 ARG A O 1
ATOM 778 N N . HIS A 1 95 ? -23.657 9.663 17.521 1.00 77.44 95 HIS A N 1
ATOM 779 C CA . HIS A 1 95 ? -24.139 8.534 18.324 1.00 77.44 95 HIS A CA 1
ATOM 780 C C . HIS A 1 95 ? -23.138 8.119 19.404 1.00 77.44 95 HIS A C 1
ATOM 782 O O . HIS A 1 95 ? -23.548 7.703 20.483 1.00 77.44 95 HIS A O 1
ATOM 788 N N . LEU A 1 96 ? -21.835 8.262 19.158 1.00 74.88 96 LEU A N 1
ATOM 789 C CA . LEU A 1 96 ? -20.824 8.026 20.184 1.00 74.88 96 LEU A CA 1
ATOM 790 C C . LEU A 1 96 ? -20.919 9.039 21.329 1.00 74.88 96 LEU A C 1
ATOM 792 O O . LEU A 1 96 ? -20.754 8.641 22.479 1.00 74.88 96 LEU A O 1
ATOM 796 N N . SER A 1 97 ? -21.226 10.305 21.037 1.00 78.06 97 SER A N 1
ATOM 797 C CA . SER A 1 97 ? -21.475 11.329 22.059 1.00 78.06 97 SER A CA 1
ATOM 798 C C . SER A 1 97 ? -22.716 11.020 22.894 1.00 78.06 97 SER A C 1
ATOM 800 O O . SER A 1 97 ? -22.662 11.140 24.115 1.00 78.06 97 SER A O 1
ATOM 802 N N . LEU A 1 98 ? -23.797 10.544 22.264 1.00 81.12 98 LEU A N 1
ATOM 803 C CA . LEU A 1 98 ? -24.992 10.087 22.985 1.00 81.12 98 LEU A CA 1
ATOM 804 C C . LEU A 1 98 ? -24.671 8.917 23.919 1.00 81.12 98 LEU A C 1
ATOM 806 O O . LEU A 1 98 ? -25.026 8.956 25.088 1.00 81.12 98 LEU A O 1
ATOM 810 N N . ILE A 1 99 ? -23.931 7.911 23.441 1.00 78.56 99 ILE A N 1
ATOM 811 C CA . ILE A 1 99 ? -23.505 6.797 24.298 1.00 78.56 99 ILE A CA 1
ATOM 812 C C . ILE A 1 99 ? -22.613 7.311 25.433 1.00 78.56 99 ILE A C 1
ATOM 814 O O . ILE A 1 99 ? -22.770 6.870 26.562 1.00 78.56 99 ILE A O 1
ATOM 818 N N . LYS A 1 100 ? -21.691 8.245 25.161 1.00 80.12 100 LYS A N 1
ATOM 819 C CA . LYS A 1 100 ? -20.778 8.801 26.171 1.00 80.12 100 LYS A CA 1
ATOM 820 C C . LYS A 1 100 ? -21.527 9.503 27.311 1.00 80.12 100 LYS A C 1
ATOM 822 O O . LYS A 1 100 ? -21.070 9.413 28.447 1.00 80.12 100 LYS A O 1
ATOM 827 N N . ALA A 1 101 ? -22.658 10.148 27.025 1.00 89.12 101 ALA A N 1
ATOM 828 C CA . ALA A 1 101 ? -23.486 10.816 28.030 1.00 89.12 101 ALA A CA 1
ATOM 829 C C . ALA A 1 101 ? -24.085 9.847 29.069 1.00 89.12 101 ALA A C 1
ATOM 831 O O . ALA A 1 101 ? -24.258 10.232 30.219 1.00 89.12 101 ALA A O 1
ATOM 832 N N . GLU A 1 102 ? -24.312 8.585 28.695 1.00 90.00 102 GLU A N 1
ATOM 833 C CA . GLU A 1 102 ? -24.860 7.538 29.575 1.00 90.00 102 GLU A CA 1
ATOM 834 C C . GLU A 1 102 ? -23.787 6.819 30.420 1.00 90.00 102 GLU A C 1
ATOM 836 O O . GLU A 1 102 ? -24.093 5.912 31.194 1.00 90.00 102 GLU A O 1
ATOM 841 N N . LEU A 1 103 ? -22.507 7.166 30.248 1.00 89.19 103 LEU A N 1
ATOM 842 C CA . LEU A 1 103 ? -21.384 6.480 30.890 1.00 89.19 103 LEU A CA 1
ATOM 843 C C . LEU A 1 103 ? -20.898 7.206 32.146 1.00 89.19 103 LEU A C 1
ATOM 845 O O . LEU A 1 103 ? -20.881 8.437 32.202 1.00 89.19 103 LEU A O 1
ATOM 849 N N . THR A 1 104 ? -20.386 6.440 33.114 1.00 91.69 104 THR A N 1
ATOM 850 C CA . THR A 1 104 ? -19.698 7.007 34.286 1.00 91.69 104 THR A CA 1
ATOM 851 C C . THR A 1 104 ? -18.396 7.712 33.883 1.00 91.69 104 THR A C 1
ATOM 853 O O . THR A 1 104 ? -17.822 7.395 32.834 1.00 91.69 104 THR A O 1
ATOM 856 N N . PRO A 1 105 ? -17.849 8.615 34.717 1.00 92.62 105 PRO A N 1
ATOM 857 C CA . PRO A 1 105 ? -16.585 9.289 34.420 1.00 92.62 105 PRO A CA 1
ATOM 858 C C . PRO A 1 105 ? -15.418 8.333 34.101 1.00 92.62 105 PRO A C 1
ATOM 860 O O . PRO A 1 105 ? -14.650 8.595 33.170 1.00 92.62 105 PRO A O 1
ATOM 863 N N . GLU A 1 106 ? -15.285 7.192 34.796 1.00 89.75 106 GLU A N 1
ATOM 864 C CA . GLU A 1 106 ? -14.257 6.197 34.449 1.00 89.75 106 GLU A CA 1
ATOM 865 C C . GLU A 1 106 ? -14.516 5.530 33.090 1.00 89.75 106 GLU A C 1
ATOM 867 O O . GLU A 1 106 ? -13.587 5.299 32.309 1.00 89.75 106 GLU A O 1
ATOM 872 N N . GLN A 1 107 ? -15.777 5.230 32.774 1.00 79.94 107 GLN A N 1
ATOM 873 C CA . GLN A 1 107 ? -16.164 4.614 31.504 1.00 79.94 107 GLN A CA 1
ATOM 874 C C . GLN A 1 107 ? -15.990 5.576 30.323 1.00 79.94 107 GLN A C 1
ATOM 876 O O . GLN A 1 107 ? -15.575 5.146 29.246 1.00 79.94 107 GLN A O 1
ATOM 881 N N . GLN A 1 108 ? -16.226 6.874 30.524 1.00 85.88 108 GLN A N 1
ATOM 882 C CA . GLN A 1 108 ? -15.978 7.912 29.524 1.00 85.88 108 GLN A CA 1
ATOM 883 C C . GLN A 1 108 ? -14.493 8.010 29.159 1.00 85.88 108 GLN A C 1
ATOM 885 O O . GLN A 1 108 ? -14.164 8.048 27.973 1.00 85.88 108 GLN A O 1
ATOM 890 N N . LYS A 1 109 ? -13.582 7.952 30.142 1.00 88.19 109 LYS A N 1
ATOM 891 C CA . LYS A 1 109 ? -12.133 7.904 29.864 1.00 88.19 109 LYS A CA 1
ATOM 892 C C . LYS A 1 109 ? -11.757 6.690 29.011 1.00 88.19 109 LYS A C 1
ATOM 894 O O . LYS A 1 109 ? -11.019 6.815 28.036 1.00 88.19 109 LYS A O 1
ATOM 899 N N . LYS A 1 110 ? -12.318 5.518 29.323 1.00 84.94 110 LYS A N 1
ATOM 900 C CA . LYS A 1 110 ? -12.092 4.290 28.542 1.00 84.94 110 LYS A CA 1
ATOM 901 C C . LYS A 1 110 ? -12.681 4.383 27.129 1.00 84.94 110 LYS A C 1
ATOM 903 O O . LYS A 1 110 ? -12.078 3.897 26.173 1.00 84.94 110 LYS A O 1
ATOM 908 N N . MET A 1 111 ? -13.843 5.015 26.983 1.00 79.56 111 MET A N 1
ATOM 909 C CA . MET A 1 111 ? -14.473 5.295 25.690 1.00 79.56 111 MET A CA 1
ATOM 910 C C . MET A 1 111 ? -13.579 6.187 24.820 1.00 79.56 111 MET A C 1
ATOM 912 O O . MET A 1 111 ? -13.394 5.884 23.643 1.00 79.56 111 MET A O 1
ATOM 916 N N . ASP A 1 112 ? -12.970 7.227 25.390 1.00 83.44 112 ASP A N 1
ATOM 917 C CA . ASP A 1 112 ? -12.071 8.134 24.664 1.00 83.44 112 ASP A CA 1
ATOM 918 C C . ASP A 1 112 ? -10.817 7.410 24.149 1.00 83.44 112 ASP A C 1
ATOM 920 O O . ASP A 1 112 ? -10.403 7.592 22.999 1.00 83.44 112 ASP A O 1
ATOM 924 N N . GLU A 1 113 ? -10.251 6.499 24.944 1.00 82.31 113 GLU A N 1
ATOM 925 C CA . GLU A 1 113 ? -9.156 5.630 24.498 1.00 82.31 113 GLU A CA 1
ATOM 926 C C . GLU A 1 113 ? -9.582 4.691 23.361 1.00 82.31 113 GLU A C 1
ATOM 928 O O . GLU A 1 113 ? -8.839 4.491 22.391 1.00 82.31 113 GLU A O 1
ATOM 933 N N . ILE A 1 114 ? -10.786 4.118 23.450 1.00 76.00 114 ILE A N 1
ATOM 934 C CA . ILE A 1 114 ? -11.352 3.264 22.400 1.00 76.00 114 ILE A CA 1
ATOM 935 C C . ILE A 1 114 ? -11.549 4.074 21.114 1.00 76.00 114 ILE A C 1
ATOM 937 O O . ILE A 1 114 ? -11.128 3.616 20.050 1.00 76.00 114 ILE A O 1
ATOM 941 N N . GLN A 1 115 ? -12.114 5.280 21.192 1.00 70.81 115 GLN A N 1
ATOM 942 C CA . GLN A 1 115 ? -12.312 6.162 20.040 1.00 70.81 115 GLN A CA 1
ATOM 943 C C . GLN A 1 115 ? -10.986 6.545 19.382 1.00 70.81 115 GLN A C 1
ATOM 945 O O . GLN A 1 115 ? -10.842 6.391 18.168 1.00 70.81 115 GLN A O 1
ATOM 950 N N . LYS A 1 116 ? -9.982 6.946 20.171 1.00 74.44 116 LYS A N 1
ATOM 951 C CA . LYS A 1 116 ? -8.634 7.269 19.678 1.00 74.44 116 LYS A CA 1
ATOM 952 C C . LYS A 1 116 ? -7.992 6.079 18.962 1.00 74.44 116 LYS A C 1
ATOM 954 O O . LYS A 1 116 ? -7.385 6.235 17.902 1.00 74.44 116 LYS A O 1
ATOM 959 N N . ASN A 1 117 ? -8.157 4.873 19.503 1.00 66.88 117 ASN A N 1
ATOM 960 C CA . ASN A 1 117 ? -7.649 3.644 18.895 1.00 66.88 117 ASN A CA 1
ATOM 961 C C . ASN A 1 117 ? -8.408 3.241 17.624 1.00 66.88 117 ASN A C 1
ATOM 963 O O . ASN A 1 117 ? -7.803 2.684 16.706 1.00 66.88 117 ASN A O 1
ATOM 967 N N . ILE A 1 118 ? -9.717 3.493 17.563 1.00 65.12 118 ILE A N 1
ATOM 968 C CA . ILE A 1 118 ? -10.535 3.253 16.372 1.00 65.12 118 ILE A CA 1
ATOM 969 C C . ILE A 1 118 ? -10.149 4.250 15.276 1.00 65.12 118 ILE A C 1
ATOM 971 O O . ILE A 1 118 ? -9.771 3.787 14.205 1.00 65.12 118 ILE A O 1
ATOM 975 N N . ARG A 1 119 ? -10.121 5.566 15.542 1.00 64.00 119 ARG A N 1
ATOM 976 C CA . ARG A 1 119 ? -9.680 6.590 14.568 1.00 64.00 119 ARG A CA 1
ATOM 977 C C . ARG A 1 119 ? -8.308 6.251 13.976 1.00 64.00 119 ARG A C 1
ATOM 979 O O . ARG A 1 119 ? -8.197 6.070 12.765 1.00 64.00 119 ARG A O 1
ATOM 986 N N . LYS A 1 120 ? -7.308 5.970 14.824 1.00 61.00 120 LYS A N 1
ATOM 987 C CA . LYS A 1 120 ? -5.965 5.536 14.381 1.00 61.00 120 LYS A CA 1
ATOM 988 C C . LYS A 1 120 ? -5.974 4.284 13.490 1.00 61.00 120 LYS A C 1
ATOM 990 O O . LYS A 1 120 ? -5.154 4.168 12.585 1.00 61.00 120 LYS A O 1
ATOM 995 N N . LYS A 1 121 ? -6.862 3.317 13.749 1.00 57.59 121 LYS A N 1
ATOM 996 C CA . LYS A 1 121 ? -6.965 2.059 12.977 1.00 57.59 121 LYS A CA 1
ATOM 997 C C . LYS A 1 121 ? -7.802 2.178 11.706 1.00 57.59 121 LYS A C 1
ATOM 999 O O . LYS A 1 121 ? -7.677 1.311 10.852 1.00 57.59 121 LYS A O 1
ATOM 1004 N N . TRP A 1 122 ? -8.673 3.175 11.611 1.00 56.66 122 TRP A N 1
ATOM 1005 C CA . TRP A 1 122 ? -9.490 3.444 10.428 1.00 56.66 122 TRP A CA 1
ATOM 1006 C C . TRP A 1 122 ? -8.735 4.241 9.377 1.00 56.66 122 TRP A C 1
ATOM 1008 O O . TRP A 1 122 ? -8.891 3.995 8.182 1.00 56.66 122 TRP A O 1
ATOM 1018 N N . LEU A 1 123 ? -7.900 5.169 9.839 1.00 55.41 123 LEU A N 1
ATOM 1019 C CA . LEU A 1 123 ? -7.010 5.930 8.980 1.00 55.41 123 LEU A CA 1
ATOM 1020 C C . LEU A 1 123 ? -5.887 5.048 8.454 1.00 55.41 123 LEU A C 1
ATOM 1022 O O . LEU A 1 123 ? -5.552 5.188 7.289 1.00 55.41 123 LEU A O 1
ATOM 1026 N N . LYS A 1 124 ? -5.383 4.082 9.248 1.00 54.94 124 LYS A N 1
ATOM 1027 C CA . LYS A 1 124 ? -4.349 3.132 8.809 1.00 54.94 124 LYS A CA 1
ATOM 1028 C C . LYS A 1 124 ? -4.897 1.945 8.011 1.00 54.94 124 LYS A C 1
ATOM 1030 O O . LYS A 1 124 ? -5.943 1.419 8.381 1.00 54.94 124 LYS A O 1
ATOM 1035 N N . PRO A 1 125 ? -4.251 1.466 6.919 1.00 53.16 125 PRO A N 1
ATOM 1036 C CA . PRO A 1 125 ? -4.796 0.330 6.208 1.00 53.16 125 PRO A CA 1
ATOM 1037 C C . PRO A 1 125 ? -4.517 -0.893 7.103 1.00 53.16 125 PRO A C 1
ATOM 1039 O O . PRO A 1 125 ? -3.616 -0.890 7.953 1.00 53.16 125 PRO A O 1
ATOM 1042 N N . PRO A 1 126 ? -5.238 -2.003 6.961 1.00 52.09 126 PRO A N 1
ATOM 1043 C CA . PRO A 1 126 ? -4.834 -3.196 7.685 1.00 52.09 126 PRO A CA 1
ATOM 1044 C C . PRO A 1 126 ? -3.408 -3.566 7.231 1.00 52.09 126 PRO A C 1
ATOM 1046 O O . PRO A 1 126 ? -3.120 -3.504 6.039 1.00 52.09 126 PRO A O 1
ATOM 1049 N N . LYS A 1 127 ? -2.515 -3.993 8.143 1.00 51.38 127 LYS A N 1
ATOM 1050 C CA . LYS A 1 127 ? -1.103 -4.360 7.837 1.00 51.38 127 LYS A CA 1
ATOM 1051 C C . LYS A 1 127 ? -0.936 -5.344 6.660 1.00 51.38 127 LYS A C 1
ATOM 1053 O O . LYS A 1 127 ? 0.144 -5.465 6.103 1.00 51.38 127 LYS A O 1
ATOM 1058 N N . ARG A 1 128 ? -2.006 -6.053 6.278 1.00 46.91 128 ARG A N 1
ATOM 1059 C CA . ARG A 1 128 ? -2.093 -6.943 5.103 1.00 46.91 128 ARG A CA 1
ATOM 1060 C C . ARG A 1 128 ? -2.212 -6.212 3.752 1.00 46.91 128 ARG A C 1
ATOM 1062 O O . ARG A 1 128 ? -2.274 -6.887 2.721 1.00 46.91 128 ARG A O 1
ATOM 1069 N N . PHE A 1 129 ? -2.328 -4.888 3.768 1.00 47.03 129 PHE A N 1
ATOM 1070 C CA . PHE A 1 129 ? -2.583 -4.041 2.605 1.00 47.03 129 PHE A CA 1
ATOM 1071 C C . PHE A 1 129 ? -1.551 -2.921 2.414 1.00 47.03 129 PHE A C 1
ATOM 1073 O O . PHE A 1 129 ? -1.511 -2.340 1.339 1.00 47.03 129 PHE A O 1
ATOM 1080 N N . GLY A 1 130 ? -0.666 -2.668 3.387 1.00 52.06 130 GLY A N 1
ATOM 1081 C CA . GLY A 1 130 ? 0.590 -1.969 3.091 1.00 52.06 130 GLY A CA 1
ATOM 1082 C C . GLY A 1 130 ? 1.439 -2.752 2.077 1.00 52.06 130 GLY A C 1
ATOM 1083 O O . GLY A 1 130 ? 1.089 -3.899 1.759 1.00 52.06 130 GLY A O 1
ATOM 1084 N N . PRO A 1 131 ? 2.544 -2.175 1.563 1.00 50.59 131 PRO A N 1
ATOM 1085 C CA . PRO A 1 131 ? 3.492 -2.931 0.744 1.00 50.59 131 PRO A CA 1
ATOM 1086 C C . PRO A 1 131 ? 3.778 -4.268 1.440 1.00 50.59 131 PRO A C 1
ATOM 1088 O O . PRO A 1 131 ? 4.038 -4.304 2.644 1.00 50.59 131 PRO A O 1
ATOM 1091 N N . HIS A 1 132 ? 3.565 -5.380 0.723 1.00 51.34 132 HIS A N 1
ATOM 1092 C CA . HIS A 1 132 ? 3.550 -6.722 1.316 1.00 51.34 132 HIS A CA 1
ATOM 1093 C C . HIS A 1 132 ? 4.811 -6.903 2.175 1.00 51.34 132 HIS A C 1
ATOM 1095 O O . HIS A 1 132 ? 5.899 -6.589 1.710 1.00 51.34 132 HIS A O 1
ATOM 1101 N N . ARG A 1 133 ? 4.725 -7.489 3.376 1.00 46.44 133 ARG A N 1
ATOM 1102 C CA . ARG A 1 133 ? 5.937 -7.841 4.155 1.00 46.44 133 ARG A CA 1
ATOM 1103 C C . ARG A 1 133 ? 6.925 -8.733 3.377 1.00 46.44 133 ARG A C 1
ATOM 1105 O O . ARG A 1 133 ? 8.093 -8.795 3.723 1.00 46.44 133 ARG A O 1
ATOM 1112 N N . ASP A 1 134 ? 6.448 -9.376 2.308 1.00 48.62 134 ASP A N 1
ATOM 1113 C CA . ASP A 1 134 ? 7.217 -10.217 1.384 1.00 48.62 134 ASP A CA 1
ATOM 1114 C C . ASP A 1 134 ? 7.678 -9.509 0.094 1.00 48.62 134 ASP A C 1
ATOM 1116 O O . ASP A 1 134 ? 8.261 -10.159 -0.782 1.00 48.62 134 ASP A O 1
ATOM 1120 N N . PHE A 1 135 ? 7.423 -8.202 -0.050 1.00 59.06 135 PHE A N 1
ATOM 1121 C CA . PHE A 1 135 ? 8.023 -7.334 -1.072 1.00 59.06 135 PHE A CA 1
ATOM 1122 C C . PHE A 1 135 ? 9.487 -7.049 -0.700 1.00 59.06 135 PHE A C 1
ATOM 1124 O O . PHE A 1 135 ? 9.894 -5.915 -0.483 1.00 59.06 135 PHE A O 1
ATOM 1131 N N . SER A 1 136 ? 10.298 -8.102 -0.604 1.00 70.75 136 SER A N 1
ATOM 1132 C CA . SER A 1 136 ? 11.749 -7.936 -0.544 1.00 70.75 136 SER A CA 1
ATOM 1133 C C . SER A 1 136 ? 12.203 -7.368 -1.897 1.00 70.75 136 SER A C 1
ATOM 1135 O O . SER A 1 136 ? 11.884 -7.983 -2.932 1.00 70.75 136 SER A O 1
ATOM 1137 N N . PRO A 1 137 ? 12.927 -6.230 -1.914 1.00 75.12 137 PRO A N 1
ATOM 1138 C CA . PRO A 1 137 ? 13.542 -5.698 -3.125 1.00 75.12 137 PRO A CA 1
ATOM 1139 C C . PRO A 1 137 ? 14.282 -6.798 -3.887 1.00 75.12 137 PRO A C 1
ATOM 1141 O O . PRO A 1 137 ? 14.067 -6.985 -5.076 1.00 75.12 137 PRO A O 1
ATOM 1144 N N . GLU A 1 138 ? 15.018 -7.651 -3.179 1.00 81.38 138 GLU A N 1
ATOM 1145 C CA . GLU A 1 138 ? 15.805 -8.752 -3.731 1.00 81.38 138 GLU A CA 1
ATOM 1146 C C . GLU A 1 138 ? 14.937 -9.805 -4.441 1.00 81.38 138 GLU A C 1
ATOM 1148 O O . GLU A 1 138 ? 15.296 -10.294 -5.518 1.00 81.38 138 GLU A O 1
ATOM 1153 N N . ARG A 1 139 ? 13.764 -10.158 -3.892 1.00 82.25 139 ARG A N 1
ATOM 1154 C CA . ARG A 1 139 ? 12.837 -11.096 -4.556 1.00 82.25 139 ARG A CA 1
ATOM 1155 C C . ARG A 1 139 ? 12.301 -10.521 -5.860 1.00 82.25 139 ARG A C 1
ATOM 1157 O O . ARG A 1 139 ? 12.148 -11.274 -6.830 1.00 82.25 139 ARG A O 1
ATOM 1164 N N . ILE A 1 140 ? 12.001 -9.226 -5.876 1.00 81.44 140 ILE A N 1
ATOM 1165 C CA . ILE A 1 140 ? 11.506 -8.538 -7.065 1.00 81.44 140 ILE A CA 1
ATOM 1166 C C . ILE A 1 140 ? 12.616 -8.397 -8.098 1.00 81.44 140 ILE A C 1
ATOM 1168 O O . ILE A 1 140 ? 12.413 -8.817 -9.236 1.00 81.44 140 ILE A O 1
ATOM 1172 N N . THR A 1 141 ? 13.798 -7.929 -7.707 1.00 86.31 141 THR A N 1
ATOM 1173 C CA . THR A 1 141 ? 14.944 -7.793 -8.609 1.00 86.31 141 THR A CA 1
ATOM 1174 C C . THR A 1 141 ? 15.300 -9.143 -9.229 1.00 86.31 141 THR A C 1
ATOM 1176 O O . THR A 1 141 ? 15.453 -9.248 -10.443 1.00 86.31 141 THR A O 1
ATOM 1179 N N . ARG A 1 142 ? 15.301 -10.241 -8.458 1.00 87.94 142 ARG A N 1
ATOM 1180 C CA . ARG A 1 142 ? 15.530 -11.596 -9.002 1.00 87.94 142 ARG A CA 1
ATOM 1181 C C . ARG A 1 142 ? 14.436 -12.049 -9.974 1.00 87.94 142 ARG A C 1
ATOM 1183 O O . ARG A 1 142 ? 14.691 -12.809 -10.911 1.00 87.94 142 ARG A O 1
ATOM 1190 N N . ARG A 1 143 ? 13.186 -11.632 -9.754 1.00 87.44 143 ARG A N 1
ATOM 1191 C CA . ARG A 1 143 ? 12.097 -11.879 -10.709 1.00 87.44 143 ARG A CA 1
ATOM 1192 C C . ARG A 1 143 ? 12.301 -11.064 -11.988 1.00 87.44 143 ARG A C 1
ATOM 1194 O O . ARG A 1 143 ? 12.070 -11.623 -13.056 1.00 87.44 143 ARG A O 1
ATOM 1201 N N . LEU A 1 144 ? 12.757 -9.815 -11.877 1.00 88.56 144 LEU A N 1
ATOM 1202 C CA . LEU A 1 144 ? 13.095 -8.955 -13.012 1.00 88.56 144 LEU A CA 1
ATOM 1203 C C . LEU A 1 144 ? 14.240 -9.542 -13.835 1.00 88.56 144 LEU A C 1
ATOM 1205 O O . LEU A 1 144 ? 14.063 -9.676 -15.037 1.00 88.56 144 LEU A O 1
ATOM 1209 N N . LYS A 1 145 ? 15.317 -10.031 -13.201 1.00 92.25 145 LYS A N 1
ATOM 1210 C CA . LYS A 1 145 ? 16.427 -10.716 -13.890 1.00 92.25 145 LYS A CA 1
ATOM 1211 C C . LYS A 1 145 ? 15.938 -11.781 -14.868 1.00 92.25 145 LYS A C 1
ATOM 1213 O O . LYS A 1 145 ? 16.288 -11.769 -16.038 1.00 92.25 145 LYS A O 1
ATOM 1218 N N . ARG A 1 146 ? 15.069 -12.677 -14.389 1.00 91.62 146 ARG A N 1
ATOM 1219 C CA . ARG A 1 146 ? 14.531 -13.786 -15.194 1.00 91.62 146 ARG A CA 1
ATOM 1220 C C . ARG A 1 146 ? 13.541 -13.334 -16.265 1.00 91.62 146 ARG A C 1
ATOM 1222 O O . ARG A 1 146 ? 13.491 -13.937 -17.326 1.00 91.62 146 ARG A O 1
ATOM 1229 N N . ARG A 1 147 ? 12.713 -12.330 -15.967 1.00 89.12 147 ARG A N 1
ATOM 1230 C CA . ARG A 1 147 ? 11.629 -11.882 -16.857 1.00 89.12 147 ARG A CA 1
ATOM 1231 C C . ARG A 1 147 ? 12.127 -10.968 -17.969 1.00 89.12 147 ARG A C 1
ATOM 1233 O O . ARG A 1 147 ? 11.710 -11.153 -19.100 1.00 89.12 147 ARG A O 1
ATOM 1240 N N . LEU A 1 148 ? 13.027 -10.049 -17.634 1.00 91.75 148 LEU A N 1
ATOM 1241 C CA . LEU A 1 148 ? 13.640 -9.094 -18.558 1.00 91.75 148 LEU A CA 1
ATOM 1242 C C . LEU A 1 148 ? 14.935 -9.630 -19.190 1.00 91.75 148 LEU A C 1
ATOM 1244 O O . LEU A 1 148 ? 15.572 -8.916 -19.957 1.00 91.75 148 LEU A O 1
ATOM 1248 N N . LYS A 1 149 ? 15.335 -10.865 -18.840 1.00 92.81 149 LYS A N 1
ATOM 1249 C CA . LYS A 1 149 ? 16.585 -11.512 -19.273 1.00 92.81 149 LYS A CA 1
ATOM 1250 C C . LYS A 1 149 ? 17.805 -10.596 -19.085 1.00 92.81 149 LYS A C 1
ATOM 1252 O O . LYS A 1 149 ? 18.577 -10.385 -20.010 1.00 92.81 149 LYS A O 1
ATOM 1257 N N . LEU A 1 150 ? 17.931 -10.016 -17.891 1.00 93.62 150 LEU A N 1
ATOM 1258 C CA . LEU A 1 150 ? 19.007 -9.070 -17.583 1.00 93.62 150 LEU A CA 1
ATOM 1259 C C . LEU A 1 150 ? 20.360 -9.778 -17.543 1.00 93.62 150 LEU A C 1
ATOM 1261 O O . LEU A 1 150 ? 20.452 -10.887 -17.003 1.00 93.62 150 LEU A O 1
ATOM 1265 N N . THR A 1 151 ? 21.400 -9.099 -18.028 1.00 95.19 151 THR A N 1
ATOM 1266 C CA . THR A 1 151 ? 22.788 -9.513 -17.787 1.00 95.19 151 THR A CA 1
ATOM 1267 C C . THR A 1 151 ? 23.130 -9.393 -16.300 1.00 95.19 151 THR A C 1
ATOM 1269 O O . THR A 1 151 ? 22.413 -8.744 -15.532 1.00 95.19 151 THR A O 1
ATOM 1272 N N . ASP A 1 152 ? 24.220 -10.026 -15.865 1.00 93.62 152 ASP A N 1
ATOM 1273 C CA . ASP A 1 152 ? 24.677 -9.911 -14.475 1.00 93.62 152 ASP A CA 1
ATOM 1274 C C . ASP A 1 152 ? 25.049 -8.464 -14.119 1.00 93.62 152 ASP A C 1
ATOM 1276 O O . ASP A 1 152 ? 24.677 -7.981 -13.051 1.00 93.62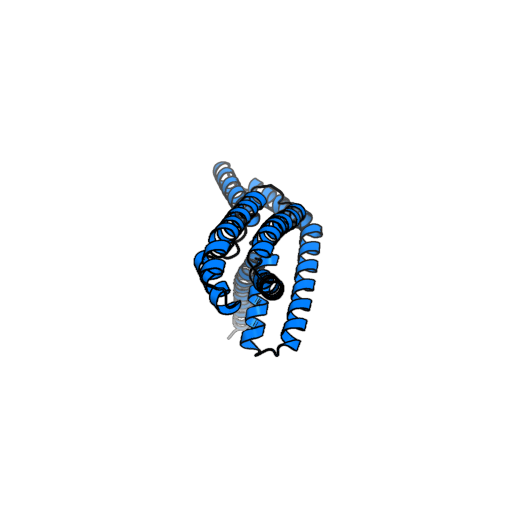 152 ASP A O 1
ATOM 1280 N N . GLU A 1 153 ? 25.664 -7.738 -15.053 1.00 91.94 153 GLU A N 1
ATOM 1281 C CA . GLU A 1 153 ? 25.998 -6.318 -14.901 1.00 91.94 153 GLU A CA 1
ATOM 1282 C C . GLU A 1 153 ? 24.748 -5.440 -14.778 1.00 91.94 153 GLU A C 1
ATOM 1284 O O . GLU A 1 153 ? 24.628 -4.659 -13.832 1.00 91.94 153 GLU A O 1
ATOM 1289 N N . GLN A 1 154 ? 23.768 -5.615 -15.675 1.00 93.12 154 GLN A N 1
ATOM 1290 C CA . GLN A 1 154 ? 22.487 -4.910 -15.585 1.00 93.12 154 GLN A CA 1
ATOM 1291 C C . GLN A 1 154 ? 21.779 -5.238 -14.270 1.00 93.12 154 GLN A C 1
ATOM 1293 O O . GLN A 1 154 ? 21.221 -4.357 -13.620 1.00 93.12 154 GLN A O 1
ATOM 1298 N N . PHE A 1 155 ? 21.797 -6.509 -13.866 1.00 93.12 155 PHE A N 1
ATOM 1299 C CA . PHE A 1 155 ? 21.164 -6.961 -12.638 1.00 93.12 155 PHE A CA 1
ATOM 1300 C C . PHE A 1 155 ? 21.762 -6.290 -11.401 1.00 93.12 155 PHE A C 1
ATOM 1302 O O . PHE A 1 155 ? 20.996 -5.813 -10.566 1.00 93.12 155 PHE A O 1
ATOM 1309 N N . GLU A 1 156 ? 23.089 -6.220 -11.283 1.00 92.75 156 GLU A N 1
ATOM 1310 C CA . GLU A 1 156 ? 23.737 -5.537 -10.161 1.00 92.75 156 GLU A CA 1
ATOM 1311 C C . GLU A 1 156 ? 23.487 -4.021 -10.198 1.00 92.75 156 GLU A C 1
ATOM 1313 O O . GLU A 1 156 ? 23.151 -3.434 -9.166 1.00 92.75 156 GLU A O 1
ATOM 1318 N N . ALA A 1 157 ? 23.511 -3.404 -11.383 1.00 92.31 157 ALA A N 1
ATOM 1319 C CA . ALA A 1 157 ? 23.261 -1.973 -11.550 1.00 92.31 157 ALA A CA 1
ATOM 1320 C C . ALA A 1 157 ? 21.840 -1.547 -11.125 1.00 92.31 157 ALA A C 1
ATOM 1322 O O . ALA A 1 157 ? 21.665 -0.487 -10.521 1.00 92.31 157 ALA A O 1
ATOM 1323 N N . ILE A 1 158 ? 20.811 -2.375 -11.359 1.00 92.31 158 ILE A N 1
ATOM 1324 C CA . ILE A 1 158 ? 19.428 -2.033 -10.971 1.00 92.31 158 ILE A CA 1
ATOM 1325 C C . ILE A 1 158 ? 19.116 -2.261 -9.484 1.00 92.31 158 ILE A C 1
ATOM 1327 O O . ILE A 1 158 ? 18.075 -1.796 -9.006 1.00 92.31 158 ILE A O 1
ATOM 1331 N N . ARG A 1 159 ? 19.963 -2.980 -8.728 1.00 91.06 159 ARG A N 1
ATOM 1332 C CA . ARG A 1 159 ? 19.663 -3.343 -7.327 1.00 91.06 159 ARG A CA 1
ATOM 1333 C C . ARG A 1 159 ? 19.472 -2.119 -6.449 1.00 91.06 159 ARG A C 1
ATOM 1335 O O . ARG A 1 159 ? 18.496 -2.064 -5.700 1.00 91.06 159 ARG A O 1
ATOM 1342 N N . HIS A 1 160 ? 20.386 -1.157 -6.539 1.00 91.62 160 HIS A N 1
ATOM 1343 C CA . HIS A 1 160 ? 20.348 0.029 -5.692 1.00 91.62 160 HIS A CA 1
ATOM 1344 C C . HIS A 1 160 ? 19.181 0.975 -6.044 1.00 91.62 160 HIS A C 1
ATOM 1346 O O . HIS A 1 160 ? 18.402 1.274 -5.133 1.00 91.62 160 HIS A O 1
ATOM 1352 N N . PRO A 1 161 ? 18.956 1.364 -7.321 1.00 91.44 161 PRO A N 1
ATOM 1353 C CA . PRO A 1 161 ? 17.792 2.167 -7.710 1.00 91.44 161 PRO A CA 1
ATOM 1354 C C . PRO A 1 161 ? 16.460 1.547 -7.278 1.00 91.44 161 PRO A C 1
ATOM 1356 O O . PRO A 1 161 ? 15.602 2.230 -6.717 1.00 91.44 161 PRO A O 1
ATOM 1359 N N . LEU A 1 162 ? 16.293 0.232 -7.465 1.00 88.75 162 LEU A N 1
ATOM 1360 C CA . LEU A 1 162 ? 15.063 -0.451 -7.071 1.00 88.75 162 LEU A CA 1
ATOM 1361 C C . LEU A 1 162 ? 14.892 -0.520 -5.558 1.00 88.75 162 LEU A C 1
ATOM 1363 O O . LEU A 1 162 ? 13.800 -0.240 -5.070 1.00 88.75 162 LEU A O 1
ATOM 1367 N N . LYS A 1 163 ? 15.946 -0.858 -4.805 1.00 89.12 163 LYS A N 1
ATOM 1368 C CA . LYS A 1 163 ? 15.893 -0.857 -3.337 1.00 89.12 163 LYS A CA 1
ATOM 1369 C C . LYS A 1 163 ? 15.467 0.517 -2.810 1.00 89.12 163 LYS A C 1
ATOM 1371 O O . LYS A 1 163 ? 14.514 0.595 -2.038 1.00 89.12 163 LYS A O 1
ATOM 1376 N N . LYS A 1 164 ? 16.091 1.585 -3.316 1.00 89.81 164 LYS A N 1
ATOM 1377 C CA . LYS A 1 164 ? 15.759 2.971 -2.965 1.00 89.81 164 LYS A CA 1
ATOM 1378 C C . LYS A 1 164 ? 14.309 3.324 -3.313 1.00 89.81 164 LYS A C 1
ATOM 1380 O O . LYS A 1 164 ? 13.633 3.966 -2.511 1.00 89.81 164 LYS A O 1
ATOM 1385 N N . LEU A 1 165 ? 13.803 2.893 -4.475 1.00 88.00 165 LEU A N 1
ATOM 1386 C CA . LEU A 1 165 ? 12.395 3.078 -4.846 1.00 88.00 165 LEU A CA 1
ATOM 1387 C C . LEU A 1 165 ? 11.456 2.415 -3.829 1.00 88.00 165 LEU A C 1
ATOM 1389 O O . LEU A 1 165 ? 10.492 3.047 -3.401 1.00 88.00 165 LEU A O 1
ATOM 1393 N N . PHE A 1 166 ? 11.726 1.167 -3.433 1.00 84.06 166 PHE A N 1
ATOM 1394 C CA . PHE A 1 166 ? 10.885 0.442 -2.474 1.00 84.06 166 PHE A CA 1
ATOM 1395 C C . PHE A 1 166 ? 10.873 1.101 -1.095 1.00 84.06 166 PHE A C 1
ATOM 1397 O O . PHE A 1 166 ? 9.796 1.284 -0.529 1.00 84.06 166 PHE A O 1
ATOM 1404 N N . GLU A 1 167 ? 12.039 1.492 -0.584 1.00 84.56 167 GLU A N 1
ATOM 1405 C CA . GLU A 1 167 ? 12.167 2.188 0.702 1.00 84.56 167 GLU A CA 1
ATOM 1406 C C . GLU A 1 167 ? 11.407 3.521 0.679 1.00 84.56 167 GLU A C 1
ATOM 1408 O O . GLU A 1 167 ? 10.530 3.749 1.509 1.00 84.56 167 GLU A O 1
ATOM 1413 N N . ARG A 1 168 ? 11.622 4.355 -0.348 1.00 87.38 168 ARG A N 1
ATOM 1414 C CA . ARG A 1 168 ? 10.933 5.653 -0.462 1.00 87.38 168 ARG A CA 1
ATOM 1415 C C . ARG A 1 168 ? 9.427 5.513 -0.663 1.00 87.38 168 ARG A C 1
ATOM 1417 O O . ARG A 1 168 ? 8.673 6.333 -0.148 1.00 87.38 168 ARG A O 1
ATOM 1424 N N . GLN A 1 169 ? 8.966 4.497 -1.396 1.00 82.81 169 GLN A N 1
ATOM 1425 C CA . GLN A 1 169 ? 7.532 4.216 -1.516 1.00 82.81 169 GLN A CA 1
ATOM 1426 C C . GLN A 1 169 ? 6.925 3.757 -0.187 1.00 82.81 169 GLN A C 1
ATOM 1428 O O . GLN A 1 169 ? 5.792 4.134 0.110 1.00 82.81 169 GLN A O 1
ATOM 1433 N N . HIS A 1 170 ? 7.654 2.961 0.600 1.00 78.75 170 HIS A N 1
ATOM 1434 C CA . HIS A 1 170 ? 7.213 2.543 1.927 1.00 78.75 170 HIS A CA 1
ATOM 1435 C C . HIS A 1 170 ? 7.111 3.735 2.883 1.00 78.75 170 HIS A C 1
ATOM 1437 O O . HIS A 1 170 ? 6.060 3.931 3.490 1.00 78.75 170 HIS A O 1
ATOM 1443 N N . ASP A 1 171 ? 8.140 4.580 2.935 1.00 82.62 171 ASP A N 1
ATOM 1444 C CA . ASP A 1 171 ? 8.146 5.780 3.774 1.00 82.62 171 ASP A CA 1
ATOM 1445 C C . ASP A 1 171 ? 7.047 6.762 3.369 1.00 82.62 171 ASP A C 1
ATOM 1447 O O . ASP A 1 171 ? 6.352 7.316 4.219 1.00 82.62 171 ASP A O 1
ATOM 1451 N N . LEU A 1 172 ? 6.856 6.966 2.060 1.00 83.50 172 LEU A N 1
ATOM 1452 C CA . LEU A 1 172 ? 5.778 7.801 1.539 1.00 83.50 172 LEU A CA 1
ATOM 1453 C C . LEU A 1 172 ? 4.408 7.252 1.954 1.00 83.50 172 LEU A C 1
ATOM 1455 O O . LEU A 1 172 ? 3.523 8.026 2.304 1.00 83.50 172 LEU A O 1
ATOM 1459 N N . PHE A 1 173 ? 4.233 5.930 1.920 1.00 77.38 173 PHE A N 1
ATOM 1460 C CA . PHE A 1 173 ? 2.998 5.275 2.338 1.00 77.38 173 PHE A CA 1
ATOM 1461 C C . PHE A 1 173 ? 2.728 5.435 3.835 1.00 77.38 173 PHE A C 1
ATOM 1463 O O . PHE A 1 173 ? 1.604 5.767 4.198 1.00 77.38 173 PHE A O 1
ATOM 1470 N N . GLU A 1 174 ? 3.731 5.237 4.695 1.00 74.56 174 GLU A N 1
ATOM 1471 C CA . GLU A 1 174 ? 3.576 5.441 6.142 1.00 74.56 174 GLU A CA 1
ATOM 1472 C C . GLU A 1 174 ? 3.262 6.912 6.460 1.00 74.56 174 GLU A C 1
ATOM 1474 O O . GLU A 1 174 ? 2.267 7.183 7.131 1.00 74.56 174 GLU A O 1
ATOM 1479 N N . LYS A 1 175 ? 4.023 7.864 5.897 1.00 79.88 175 LYS A N 1
ATOM 1480 C CA . LYS A 1 175 ? 3.821 9.312 6.110 1.00 79.88 175 LYS A CA 1
ATOM 1481 C C . LYS A 1 175 ? 2.456 9.802 5.643 1.00 79.88 175 LYS A C 1
ATOM 1483 O O . LYS A 1 175 ? 1.805 10.570 6.345 1.00 79.88 175 LYS A O 1
ATOM 1488 N N . HIS A 1 176 ? 2.011 9.356 4.467 1.00 75.06 176 HIS A N 1
ATOM 1489 C CA . HIS A 1 176 ? 0.695 9.692 3.904 1.00 75.06 176 HIS A CA 1
ATOM 1490 C C . HIS A 1 176 ? -0.443 9.396 4.881 1.00 75.06 176 HIS A C 1
ATOM 1492 O O . HIS A 1 176 ? -1.445 10.094 4.952 1.00 75.06 176 HIS A O 1
ATOM 1498 N N . TRP A 1 177 ? -0.254 8.359 5.676 1.00 66.69 177 TRP A N 1
ATOM 1499 C CA . TRP A 1 177 ? -1.243 7.829 6.586 1.00 66.69 177 TRP A CA 1
ATOM 1500 C C . TRP A 1 177 ? -1.096 8.288 8.036 1.00 66.69 177 TRP A C 1
ATOM 1502 O O . TRP A 1 177 ? -1.890 7.900 8.896 1.00 66.69 177 TRP A O 1
ATOM 1512 N N . GLU A 1 178 ? -0.069 9.083 8.315 1.00 67.38 178 GLU A N 1
ATOM 1513 C CA . GLU A 1 178 ? 0.067 9.849 9.551 1.00 67.38 178 GLU A CA 1
ATOM 1514 C C . GLU A 1 178 ? -0.606 11.222 9.447 1.00 67.38 178 GLU A C 1
ATOM 1516 O O . GLU A 1 178 ? -0.915 11.821 10.474 1.00 67.38 178 GLU A O 1
ATOM 1521 N N . GLN A 1 179 ? -0.876 11.704 8.228 1.00 61.28 179 GLN A N 1
ATOM 1522 C CA . GLN A 1 179 ? -1.613 12.944 7.989 1.00 61.28 179 GLN A CA 1
ATOM 1523 C C . GLN A 1 179 ? -3.125 12.724 8.173 1.00 61.28 179 GLN A C 1
ATOM 1525 O O . GLN A 1 179 ? -3.698 11.793 7.606 1.00 61.28 179 GLN A O 1
ATOM 1530 N N . GLU A 1 180 ? -3.781 13.590 8.953 1.00 59.62 180 GLU A N 1
ATOM 1531 C CA . GLU A 1 180 ? -5.235 13.575 9.170 1.00 59.62 180 GLU A CA 1
ATOM 1532 C C . GLU A 1 180 ? -5.896 14.840 8.584 1.00 59.62 180 GLU A C 1
ATOM 1534 O O . GLU A 1 180 ? -5.593 15.938 9.056 1.00 59.62 180 GLU A O 1
ATOM 1539 N N . PRO A 1 181 ? -6.826 14.721 7.609 1.00 62.88 181 PRO A N 1
ATOM 1540 C CA . PRO A 1 181 ? -7.142 13.534 6.808 1.00 62.88 181 PRO A CA 1
ATOM 1541 C C . PRO A 1 181 ? -6.061 13.257 5.739 1.00 62.88 181 PRO A C 1
ATOM 1543 O O . PRO A 1 181 ? -5.439 14.191 5.234 1.00 62.88 181 PRO A O 1
ATOM 1546 N N . PRO A 1 182 ? -5.856 11.992 5.332 1.00 63.59 182 PRO A N 1
ATOM 1547 C CA . PRO A 1 182 ? -4.831 11.653 4.350 1.00 63.59 182 PRO A CA 1
ATOM 1548 C C . PRO A 1 182 ? -5.168 12.196 2.950 1.00 63.59 182 PRO A C 1
ATOM 1550 O O . PRO A 1 182 ? -6.214 11.873 2.376 1.00 63.59 182 PRO A O 1
ATOM 1553 N N . ASP A 1 183 ? -4.256 12.966 2.345 1.00 71.69 183 ASP A N 1
ATOM 1554 C CA . ASP A 1 183 ? -4.413 13.483 0.977 1.00 71.69 183 ASP A CA 1
ATOM 1555 C C . ASP A 1 183 ? -3.993 12.442 -0.073 1.00 71.69 183 ASP A C 1
ATOM 1557 O O . ASP A 1 183 ? -2.844 12.332 -0.514 1.00 71.69 183 ASP A O 1
ATOM 1561 N N . HIS A 1 184 ? -4.970 11.651 -0.511 1.00 71.38 184 HIS A N 1
ATOM 1562 C CA . HIS A 1 184 ? -4.758 10.599 -1.503 1.00 71.38 184 HIS A CA 1
ATOM 1563 C C . HIS A 1 184 ? -4.263 11.127 -2.862 1.00 71.38 184 HIS A C 1
ATOM 1565 O O . HIS A 1 184 ? -3.608 10.390 -3.607 1.00 71.38 184 HIS A O 1
ATOM 1571 N N . ARG A 1 185 ? -4.573 12.380 -3.227 1.00 74.06 185 ARG A N 1
ATOM 1572 C CA . ARG A 1 185 ? -4.138 12.966 -4.502 1.00 74.06 185 ARG A CA 1
ATOM 1573 C C . ARG A 1 185 ? -2.664 13.347 -4.434 1.00 74.06 185 ARG A C 1
ATOM 1575 O O . ARG A 1 185 ? -1.929 13.032 -5.378 1.00 74.06 185 ARG A O 1
ATOM 1582 N N . ALA A 1 186 ? -2.236 13.957 -3.331 1.00 78.56 186 ALA A N 1
ATOM 1583 C CA . ALA A 1 186 ? -0.828 14.240 -3.074 1.00 78.56 186 ALA A CA 1
ATOM 1584 C C . ALA A 1 186 ? -0.008 12.943 -3.061 1.00 78.56 186 ALA A C 1
ATOM 1586 O O . ALA A 1 186 ? 0.961 12.830 -3.810 1.00 78.56 186 ALA A O 1
ATOM 1587 N N . PHE A 1 187 ? -0.470 11.907 -2.352 1.00 80.88 187 PHE A N 1
ATOM 1588 C CA . PHE A 1 187 ? 0.189 10.597 -2.336 1.00 80.88 187 PHE A CA 1
ATOM 1589 C C . PHE A 1 187 ? 0.372 9.985 -3.730 1.00 80.88 187 PHE A C 1
ATOM 1591 O O . PHE A 1 187 ? 1.464 9.529 -4.079 1.00 80.88 187 PHE A O 1
ATOM 1598 N N . ARG A 1 188 ? -0.675 9.997 -4.572 1.00 80.31 188 ARG A N 1
ATOM 1599 C CA . ARG A 1 188 ? -0.578 9.480 -5.950 1.00 80.31 188 ARG A CA 1
ATOM 1600 C C . ARG A 1 188 ? 0.418 10.275 -6.793 1.00 80.31 188 ARG A C 1
ATOM 1602 O O . ARG A 1 188 ? 1.126 9.667 -7.597 1.00 80.31 188 ARG A O 1
ATOM 1609 N N . THR A 1 189 ? 0.455 11.595 -6.626 1.00 85.25 189 THR A N 1
ATOM 1610 C CA . THR A 1 189 ? 1.384 12.489 -7.334 1.00 85.25 189 THR A CA 1
ATOM 1611 C C . THR A 1 189 ? 2.823 12.206 -6.925 1.00 85.25 189 THR A C 1
ATOM 1613 O O . THR A 1 189 ? 3.670 11.958 -7.782 1.00 85.25 189 THR A O 1
ATOM 1616 N N . GLU A 1 190 ? 3.082 12.146 -5.623 1.00 86.62 190 GLU A N 1
ATOM 1617 C CA . GLU A 1 190 ? 4.427 11.960 -5.088 1.00 86.62 190 GLU A CA 1
ATOM 1618 C C . GLU A 1 190 ? 4.974 10.565 -5.409 1.00 86.62 190 GLU A C 1
ATOM 1620 O O . GLU A 1 190 ? 6.117 10.415 -5.839 1.00 86.62 190 GLU A O 1
ATOM 1625 N N . ARG A 1 191 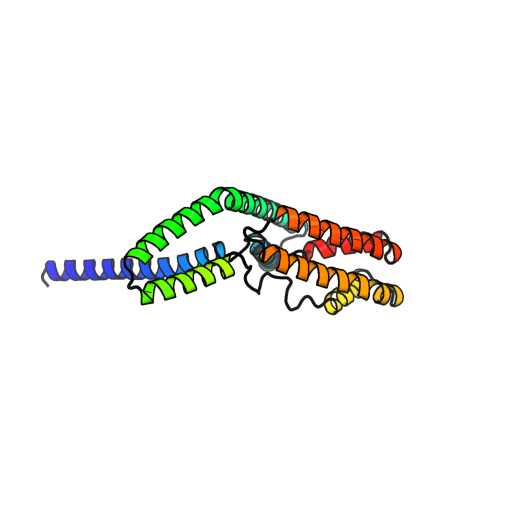? 4.120 9.534 -5.359 1.00 86.56 191 ARG A N 1
ATOM 1626 C CA . ARG A 1 191 ? 4.487 8.188 -5.813 1.00 86.56 191 ARG A CA 1
ATOM 1627 C C . ARG A 1 191 ? 4.872 8.168 -7.295 1.00 86.56 191 ARG A C 1
ATOM 1629 O O . ARG A 1 191 ? 5.855 7.523 -7.648 1.00 86.56 191 ARG A O 1
ATOM 1636 N N . ARG A 1 192 ? 4.115 8.853 -8.165 1.00 87.62 192 ARG A N 1
ATOM 1637 C CA . ARG A 1 192 ? 4.432 8.936 -9.606 1.00 87.62 192 ARG A CA 1
ATOM 1638 C C . ARG A 1 192 ? 5.768 9.640 -9.847 1.00 87.62 192 ARG A C 1
ATOM 1640 O O . ARG A 1 192 ? 6.501 9.217 -10.732 1.00 87.62 192 ARG A O 1
ATOM 1647 N N . ARG A 1 193 ? 6.100 10.664 -9.054 1.00 91.00 193 ARG A N 1
ATOM 1648 C CA . ARG A 1 193 ? 7.409 11.332 -9.112 1.00 91.00 193 ARG A CA 1
ATOM 1649 C C . ARG A 1 193 ? 8.548 10.383 -8.744 1.00 91.00 193 ARG A C 1
ATOM 1651 O O . ARG A 1 193 ? 9.501 10.289 -9.506 1.00 91.00 193 ARG A O 1
ATOM 1658 N N . LEU A 1 194 ? 8.415 9.626 -7.649 1.00 89.75 194 LEU A N 1
ATOM 1659 C CA . LEU A 1 194 ? 9.403 8.607 -7.255 1.00 89.75 194 LEU A CA 1
ATOM 1660 C C . LEU A 1 194 ? 9.613 7.549 -8.349 1.00 89.75 194 LEU A C 1
ATOM 1662 O O . LEU A 1 194 ? 10.740 7.142 -8.633 1.00 89.75 194 LEU A O 1
ATOM 1666 N N . GLU A 1 195 ? 8.519 7.100 -8.965 1.00 89.50 195 GLU A N 1
ATOM 1667 C CA . GLU A 1 195 ? 8.565 6.150 -10.077 1.00 89.50 195 GLU A CA 1
ATOM 1668 C C . GLU A 1 195 ? 9.261 6.742 -11.310 1.00 89.50 195 GLU A C 1
ATOM 1670 O O . GLU A 1 195 ? 10.065 6.045 -11.920 1.00 89.50 195 GLU A O 1
ATOM 1675 N N . ALA A 1 196 ? 8.997 8.006 -11.654 1.00 91.56 196 ALA A N 1
ATOM 1676 C CA . ALA A 1 196 ? 9.625 8.689 -12.785 1.00 91.56 196 ALA A CA 1
ATOM 1677 C C . ALA A 1 196 ? 11.128 8.939 -12.566 1.00 91.56 196 ALA A C 1
ATOM 1679 O O . ALA A 1 196 ? 11.919 8.704 -13.473 1.00 91.56 196 ALA A O 1
ATOM 1680 N N . GLU A 1 197 ? 11.533 9.342 -11.355 1.00 93.50 197 GLU A N 1
ATOM 1681 C CA . GLU A 1 197 ? 12.949 9.492 -10.977 1.00 93.50 197 GLU A CA 1
ATOM 1682 C C . GLU A 1 197 ? 13.705 8.166 -11.143 1.00 93.50 197 GLU A C 1
ATOM 1684 O O . GLU A 1 197 ? 14.820 8.129 -11.659 1.00 93.50 197 GLU A O 1
ATOM 1689 N N . THR A 1 198 ? 13.078 7.060 -10.733 1.00 92.38 198 THR A N 1
ATOM 1690 C CA . THR A 1 198 ? 13.678 5.728 -10.872 1.00 92.38 198 THR A CA 1
ATOM 1691 C C . THR A 1 198 ? 13.703 5.274 -12.328 1.00 92.38 198 THR A C 1
ATOM 1693 O O . THR A 1 198 ? 14.692 4.690 -12.753 1.00 92.38 198 THR A O 1
ATOM 1696 N N . ASP A 1 199 ? 12.654 5.551 -13.107 1.00 93.38 199 ASP A N 1
ATOM 1697 C CA . ASP A 1 199 ? 12.625 5.216 -14.535 1.00 93.38 199 ASP A CA 1
ATOM 1698 C C . ASP A 1 199 ? 13.775 5.892 -15.284 1.00 93.38 199 ASP A C 1
ATOM 1700 O O . ASP A 1 199 ? 14.452 5.213 -16.047 1.00 93.38 199 ASP A O 1
ATOM 1704 N N . ALA A 1 200 ? 14.059 7.167 -15.000 1.00 93.88 200 ALA A N 1
ATOM 1705 C CA . ALA A 1 200 ? 15.185 7.877 -15.605 1.00 93.88 200 ALA A CA 1
ATOM 1706 C C . ALA A 1 200 ? 16.537 7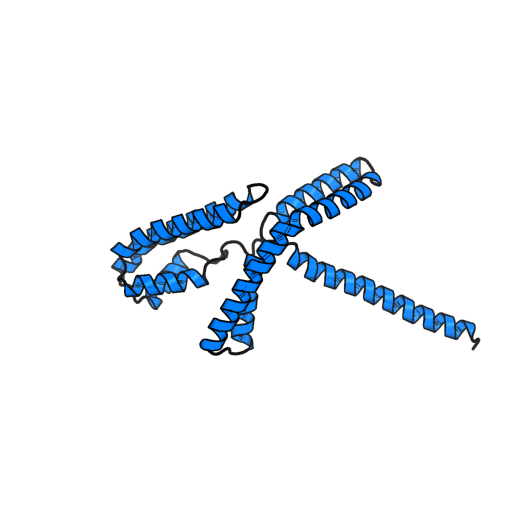.206 -15.289 1.00 93.88 200 ALA A C 1
ATOM 1708 O O . ALA A 1 200 ? 17.387 7.075 -16.161 1.00 93.88 200 ALA A O 1
ATOM 1709 N N . GLN A 1 201 ? 16.732 6.710 -14.060 1.00 92.81 201 GLN A N 1
ATOM 1710 C CA . GLN A 1 201 ? 17.950 5.966 -13.700 1.00 92.81 201 GLN A CA 1
ATOM 1711 C C . GLN A 1 201 ? 18.038 4.616 -14.420 1.00 92.81 201 GLN A C 1
ATOM 1713 O O . GLN A 1 201 ? 19.120 4.193 -14.822 1.00 92.81 201 GLN A O 1
ATOM 1718 N N . LEU A 1 202 ? 16.905 3.928 -14.574 1.00 92.94 202 LEU A N 1
ATOM 1719 C CA . LEU A 1 202 ? 16.850 2.617 -15.212 1.00 92.94 202 LEU A CA 1
ATOM 1720 C C . LEU A 1 202 ? 16.972 2.692 -16.738 1.00 92.94 202 LEU A C 1
ATOM 1722 O O . LEU A 1 202 ? 17.489 1.747 -17.321 1.00 92.94 202 LEU A O 1
ATOM 1726 N N . GLU A 1 203 ? 16.569 3.790 -17.379 1.00 94.06 203 GLU A N 1
ATOM 1727 C CA . GLU A 1 203 ? 16.716 4.005 -18.831 1.00 94.06 203 GLU A CA 1
ATOM 1728 C C . GLU A 1 203 ? 18.179 4.000 -19.297 1.00 94.06 203 GLU A C 1
ATOM 1730 O O . GLU A 1 203 ? 18.456 3.658 -20.442 1.00 94.06 203 GLU A O 1
ATOM 1735 N N . HIS A 1 204 ? 19.129 4.306 -18.409 1.00 93.56 204 HIS A N 1
ATOM 1736 C CA . HIS A 1 204 ? 20.562 4.204 -18.703 1.00 93.56 204 HIS A CA 1
ATOM 1737 C C . HIS A 1 204 ? 21.121 2.777 -18.575 1.00 93.56 204 HIS A C 1
ATOM 1739 O O . HIS A 1 204 ? 22.244 2.518 -19.000 1.00 93.56 204 HIS A O 1
ATOM 1745 N N . ILE A 1 205 ? 20.365 1.858 -17.969 1.00 93.69 205 ILE A N 1
ATOM 1746 C CA . ILE A 1 205 ? 20.804 0.490 -17.649 1.00 93.69 205 ILE A CA 1
ATOM 1747 C C . ILE A 1 205 ? 20.055 -0.535 -18.508 1.00 93.69 205 ILE A C 1
ATOM 1749 O O . ILE A 1 205 ? 20.613 -1.548 -18.934 1.00 93.69 205 ILE A O 1
ATOM 1753 N N . LEU A 1 206 ? 18.766 -0.296 -18.729 1.00 94.31 206 LEU A N 1
ATOM 1754 C CA . LEU A 1 206 ? 17.843 -1.184 -19.413 1.00 94.31 206 LEU A CA 1
ATOM 1755 C C . LEU A 1 206 ? 17.584 -0.690 -20.833 1.00 94.31 206 LEU A C 1
ATOM 1757 O O . LEU A 1 206 ? 17.469 0.504 -21.089 1.00 94.31 206 LEU A O 1
ATOM 1761 N N . THR A 1 207 ? 17.420 -1.631 -21.757 1.00 95.62 207 THR A N 1
ATOM 1762 C CA . THR A 1 207 ? 16.972 -1.317 -23.119 1.00 95.62 207 THR A CA 1
ATOM 1763 C C . THR A 1 207 ? 15.533 -0.790 -23.122 1.00 95.62 207 THR A C 1
ATOM 1765 O O . THR A 1 207 ? 14.770 -1.025 -22.181 1.00 95.62 207 THR A O 1
ATOM 1768 N N . ALA A 1 208 ? 15.123 -0.132 -24.211 1.00 93.81 208 ALA A N 1
ATOM 1769 C CA . ALA A 1 208 ? 13.755 0.368 -24.371 1.00 93.81 208 ALA A CA 1
ATOM 1770 C C . ALA A 1 208 ? 12.694 -0.738 -24.186 1.00 93.81 208 ALA A C 1
ATOM 1772 O O . ALA A 1 208 ? 11.703 -0.538 -23.482 1.00 93.81 208 ALA A O 1
ATOM 1773 N N . GLU A 1 209 ? 12.944 -1.933 -24.734 1.00 92.31 209 GLU A N 1
ATOM 1774 C CA . GLU A 1 209 ? 12.050 -3.088 -24.592 1.00 92.31 209 GLU A CA 1
ATOM 1775 C C . GLU A 1 209 ? 11.979 -3.581 -23.135 1.00 92.31 209 GLU A C 1
ATOM 1777 O O . GLU A 1 209 ? 10.898 -3.823 -22.590 1.00 92.31 209 GLU A O 1
ATOM 1782 N N . GLN A 1 210 ? 13.127 -3.675 -22.455 1.00 93.19 210 GLN A N 1
ATOM 1783 C CA . GLN A 1 210 ? 13.181 -4.056 -21.041 1.00 93.19 210 GLN A CA 1
ATOM 1784 C C . GLN A 1 210 ? 12.486 -3.019 -20.146 1.00 93.19 210 GLN A C 1
ATOM 1786 O O . GLN A 1 210 ? 11.818 -3.398 -19.181 1.00 93.19 210 GLN A O 1
ATOM 1791 N N . MET A 1 211 ? 12.596 -1.728 -20.473 1.00 94.06 211 MET A N 1
ATOM 1792 C CA . MET A 1 211 ? 11.911 -0.645 -19.765 1.00 94.06 211 MET A CA 1
ATOM 1793 C C . MET A 1 211 ? 10.393 -0.712 -19.921 1.00 94.06 211 MET A C 1
ATOM 1795 O O . MET A 1 211 ? 9.664 -0.542 -18.939 1.00 94.06 211 MET A O 1
ATOM 1799 N N . GLU A 1 212 ? 9.892 -0.999 -21.121 1.00 90.88 212 GLU A N 1
ATOM 1800 C CA . GLU A 1 212 ? 8.457 -1.177 -21.348 1.00 90.88 212 GLU A CA 1
ATOM 1801 C C . GLU A 1 212 ? 7.910 -2.355 -20.528 1.00 90.88 212 GLU A C 1
ATOM 1803 O O . GLU A 1 212 ? 6.943 -2.210 -19.769 1.00 90.88 212 GLU A O 1
ATOM 1808 N N . GLN A 1 213 ? 8.592 -3.504 -20.579 1.00 88.00 213 GLN A N 1
ATOM 1809 C CA . GLN A 1 213 ? 8.218 -4.676 -19.790 1.00 88.00 213 GLN A CA 1
ATOM 1810 C C . GLN A 1 213 ? 8.308 -4.412 -18.279 1.00 88.00 213 GLN A C 1
ATOM 1812 O O . GLN A 1 213 ? 7.433 -4.842 -17.520 1.00 88.00 213 GLN A O 1
ATOM 1817 N N . PHE A 1 214 ? 9.323 -3.674 -17.820 1.00 90.12 214 PHE A N 1
ATOM 1818 C CA . PHE A 1 214 ? 9.446 -3.255 -16.424 1.00 90.12 214 PHE A CA 1
ATOM 1819 C C . PHE A 1 214 ? 8.243 -2.409 -15.981 1.00 90.12 214 PHE A C 1
ATOM 1821 O O . PHE A 1 214 ? 7.636 -2.696 -14.941 1.00 90.12 214 PHE A O 1
ATOM 1828 N N . ARG A 1 215 ? 7.847 -1.411 -16.783 1.00 88.62 215 ARG A N 1
ATOM 1829 C CA . ARG A 1 215 ? 6.692 -0.542 -16.502 1.00 88.62 215 ARG A CA 1
ATOM 1830 C C . ARG A 1 215 ? 5.394 -1.342 -16.407 1.00 88.62 215 ARG A C 1
ATOM 1832 O O . ARG A 1 215 ? 4.623 -1.134 -15.465 1.00 88.62 215 ARG A O 1
ATOM 1839 N N . GLU A 1 216 ? 5.176 -2.297 -17.309 1.00 82.94 216 GLU A N 1
ATOM 1840 C CA . GLU A 1 216 ? 4.024 -3.205 -17.261 1.00 82.94 216 GLU A CA 1
ATOM 1841 C C . GLU A 1 216 ? 4.034 -4.110 -16.023 1.00 82.94 216 GLU A C 1
ATOM 1843 O O . GLU A 1 216 ? 3.013 -4.287 -15.349 1.00 82.94 216 GLU A O 1
ATOM 1848 N N . MET A 1 217 ? 5.196 -4.652 -15.658 1.00 80.31 217 MET A N 1
ATOM 1849 C CA . MET A 1 217 ? 5.330 -5.472 -14.454 1.00 80.31 217 MET A CA 1
ATOM 1850 C C . MET A 1 217 ? 5.058 -4.668 -13.180 1.00 80.31 217 MET A C 1
ATOM 1852 O O . MET A 1 217 ? 4.353 -5.158 -12.292 1.00 80.31 217 MET A O 1
ATOM 1856 N N . ARG A 1 218 ? 5.540 -3.422 -13.106 1.00 81.69 218 ARG A N 1
ATOM 1857 C CA . ARG A 1 218 ? 5.337 -2.532 -11.955 1.00 81.69 218 ARG A CA 1
ATOM 1858 C C . ARG A 1 218 ? 3.864 -2.196 -11.727 1.00 81.69 218 ARG A C 1
ATOM 1860 O O . ARG A 1 218 ? 3.431 -2.165 -10.575 1.00 81.69 218 ARG A O 1
ATOM 1867 N N . LYS A 1 219 ? 3.055 -2.031 -12.784 1.00 73.94 219 LYS A N 1
ATOM 1868 C CA . LYS A 1 219 ? 1.597 -1.813 -12.653 1.00 73.94 219 LYS A CA 1
ATOM 1869 C C . LYS A 1 219 ? 0.912 -2.913 -11.830 1.00 73.94 219 LYS A C 1
ATOM 1871 O O . LYS A 1 219 ? -0.011 -2.619 -11.082 1.00 73.94 219 LYS A O 1
ATOM 1876 N N . ARG A 1 220 ? 1.402 -4.159 -11.895 1.00 63.50 220 ARG A N 1
ATOM 1877 C CA . ARG A 1 220 ? 0.849 -5.316 -11.154 1.00 63.50 220 ARG A CA 1
ATOM 1878 C C . ARG A 1 220 ? 1.241 -5.369 -9.675 1.00 63.50 220 ARG A C 1
ATOM 1880 O O . ARG A 1 220 ? 0.723 -6.221 -8.942 1.00 63.50 220 ARG A O 1
ATOM 1887 N N . TRP A 1 221 ? 2.213 -4.554 -9.279 1.00 60.31 221 TRP A N 1
ATOM 1888 C CA . TRP A 1 221 ? 2.803 -4.497 -7.941 1.00 60.31 221 TRP A CA 1
ATOM 1889 C C . TRP A 1 221 ? 2.423 -3.237 -7.174 1.00 60.31 221 TRP A C 1
ATOM 1891 O O . TRP A 1 221 ? 2.673 -3.180 -5.972 1.00 60.31 221 TRP A O 1
ATOM 1901 N N . ARG A 1 222 ? 1.826 -2.249 -7.850 1.00 59.22 222 ARG A N 1
ATOM 1902 C CA . ARG A 1 222 ? 1.228 -1.096 -7.185 1.00 59.22 222 ARG A CA 1
ATOM 1903 C C . ARG A 1 222 ? 0.175 -1.607 -6.182 1.00 59.22 222 ARG A C 1
ATOM 1905 O O . ARG A 1 222 ? -0.669 -2.405 -6.600 1.00 59.22 222 ARG A O 1
ATOM 1912 N N . PRO A 1 223 ? 0.273 -1.225 -4.894 1.00 48.50 223 PRO A N 1
ATOM 1913 C CA . PRO A 1 223 ? -0.755 -1.537 -3.908 1.00 48.50 223 PRO A CA 1
ATOM 1914 C C . PRO A 1 223 ? -2.098 -0.939 -4.330 1.00 48.50 223 PRO A C 1
ATOM 1916 O O . PRO A 1 223 ? -2.089 0.169 -4.927 1.00 48.50 223 PRO A O 1
#

pLDDT: mean 73.22, std 14.99, range [41.88, 95.62]

Secondary structure (DSSP, 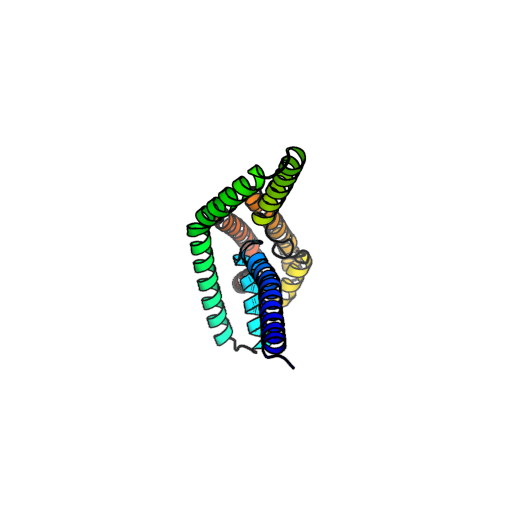8-state):
--HHHHHHHHHHHHHHHHHHHHHHHHHHHHHHHHHHHSS-GGGTHHHHHHHHHHHTT--HHHHHHHHHHHHHHHHHHHHHHHHHHHHHHHHHHHHHHHHHHTS-HHHHHHHHHHHHHHHHHHHSPPTTTSSPTT--HHHHHHHHHHHTT--HHHHHHHHHHHHHHHHHHHHHHHHHTTSSS--HHHHHHHHHHHHHHHHHHHHTTS-HHHHHHHHHHHHTT--